Protein AF-A0A9Q1LUH3-F1 (afdb_monomer_lite)

Sequence (303 aa):
MEAEFFLWGSLGFGLDKFAPELADGGPSPIGVRIAKLSPLIRDVIAQFGFQEVGHVRAIKNTIAGFPRPLLNLSRESFAAVMNDAFGHPLEPPFDPYANDINYLLASYVIPYVGLTGYVGANPKLQSPTAKRLIAGLLGVESGQDAVLRTLLYERGRENVEPYGIMVTEFTNRISELRNKLGRHGIKDEGLKVKREVGAEESIRGNILAGRDEYSLAYDRTPEEILRIVYGSRQENKPVSLPEAIEALTKGNPKFAEDGMVGCYGDSQDCEENFKSSISPLTGLNTAVHELSGVGRAIIRNLL

InterPro domains:
  IPR035513 Invertase/pectin methylesterase inhibitor domain superfamily [G3DSA:1.20.140.40] (236-303)
  IPR035513 Invertase/pectin methylesterase inhibitor domain superfamily [SSF101148] (240-302)
  IPR052965 Pigment-associated catalase-like [PTHR31694] (2-238)

Radius of gyration: 19.8 Å; chains: 1; bounding box: 43×45×57 Å

Organism: NCBI:txid402998

Structure (mmCIF, N/CA/C/O backbone):
data_AF-A0A9Q1LUH3-F1
#
_entry.id   AF-A0A9Q1LUH3-F1
#
loop_
_atom_site.group_PDB
_atom_site.id
_atom_site.type_symbol
_atom_site.label_atom_id
_atom_site.label_alt_id
_atom_site.label_comp_id
_atom_site.label_asym_id
_atom_site.label_entity_id
_atom_site.label_seq_id
_atom_site.pdbx_PDB_ins_code
_atom_site.Cartn_x
_atom_site.Cartn_y
_atom_site.Cartn_z
_atom_site.occupancy
_atom_site.B_iso_or_equiv
_atom_site.auth_seq_id
_atom_site.auth_comp_id
_atom_site.auth_asym_id
_atom_site.auth_atom_id
_atom_site.pdbx_PDB_model_num
ATOM 1 N N . MET A 1 1 ? -1.386 3.248 -7.802 1.00 73.00 1 MET A N 1
ATOM 2 C CA . MET A 1 1 ? -2.484 3.599 -6.870 1.00 73.00 1 MET A CA 1
ATOM 3 C C . MET A 1 1 ? -2.060 4.424 -5.649 1.00 73.00 1 MET A C 1
ATOM 5 O O . MET A 1 1 ? -2.764 5.371 -5.303 1.00 73.00 1 MET A O 1
ATOM 9 N N . GLU A 1 2 ? -0.949 4.096 -4.986 1.00 87.50 2 GLU A N 1
ATOM 10 C CA . GLU A 1 2 ? -0.558 4.677 -3.685 1.00 87.50 2 GLU A CA 1
ATOM 11 C C . GLU A 1 2 ? -0.355 6.193 -3.704 1.00 87.50 2 GLU A C 1
ATOM 13 O O . GLU A 1 2 ? -0.872 6.878 -2.823 1.00 87.50 2 GLU A O 1
ATOM 18 N N . ALA A 1 3 ? 0.289 6.731 -4.749 1.00 92.31 3 ALA A N 1
ATOM 19 C CA . ALA A 1 3 ? 0.439 8.178 -4.925 1.00 92.31 3 ALA A CA 1
ATOM 20 C C . ALA A 1 3 ? -0.904 8.912 -4.816 1.00 92.31 3 ALA A C 1
ATOM 22 O O . ALA A 1 3 ? -1.029 9.884 -4.078 1.00 92.31 3 ALA A O 1
ATOM 23 N N . GLU A 1 4 ? -1.931 8.424 -5.515 1.00 92.12 4 GLU A N 1
ATOM 24 C CA . GLU A 1 4 ? -3.266 9.017 -5.459 1.00 92.12 4 GLU A CA 1
ATOM 25 C C . GLU A 1 4 ? -3.877 8.859 -4.072 1.00 92.12 4 GLU A C 1
ATOM 27 O O . GLU A 1 4 ? -4.345 9.839 -3.497 1.00 92.12 4 GLU A O 1
ATOM 32 N N . PHE A 1 5 ? -3.848 7.648 -3.513 1.00 93.38 5 PHE A N 1
ATOM 33 C CA . PHE A 1 5 ? -4.465 7.379 -2.220 1.00 93.38 5 PHE A CA 1
ATOM 34 C C . PHE A 1 5 ? -3.861 8.260 -1.118 1.00 93.38 5 PHE A C 1
ATOM 36 O O . PHE A 1 5 ? -4.596 8.997 -0.463 1.00 93.38 5 PHE A O 1
ATOM 43 N N . PHE A 1 6 ? -2.533 8.273 -0.974 1.00 97.38 6 PHE A N 1
ATOM 44 C CA . PHE A 1 6 ? -1.830 9.023 0.066 1.00 97.38 6 PHE A CA 1
ATOM 45 C C . PHE A 1 6 ? -1.910 10.542 -0.112 1.00 97.38 6 PHE A C 1
ATOM 47 O O . PHE A 1 6 ? -2.167 11.249 0.869 1.00 97.38 6 PHE A O 1
ATOM 54 N N . LEU A 1 7 ? -1.762 11.066 -1.336 1.00 98.25 7 LEU A N 1
ATOM 55 C CA . LEU A 1 7 ? -1.917 12.505 -1.583 1.00 98.25 7 LEU A CA 1
ATOM 56 C C . LEU A 1 7 ? -3.344 12.967 -1.267 1.00 98.25 7 LEU A C 1
ATOM 58 O O . LEU A 1 7 ? -3.532 13.950 -0.548 1.00 98.25 7 LEU A O 1
ATOM 62 N N . TRP A 1 8 ? -4.362 12.236 -1.730 1.00 98.31 8 TRP A N 1
ATOM 63 C CA . TRP A 1 8 ? -5.744 12.595 -1.434 1.00 98.31 8 TRP A CA 1
ATOM 64 C C . TRP A 1 8 ? -6.059 12.480 0.052 1.00 98.31 8 TRP A C 1
ATOM 66 O O . TRP A 1 8 ? -6.620 13.420 0.614 1.00 98.31 8 TRP A O 1
ATOM 76 N N . GLY A 1 9 ? -5.673 11.382 0.704 1.00 98.12 9 GLY A N 1
ATOM 77 C CA . GLY A 1 9 ? -5.952 11.166 2.120 1.00 98.12 9 GLY A CA 1
ATOM 78 C C . GLY A 1 9 ? -5.353 12.247 3.020 1.00 98.12 9 GLY A C 1
ATOM 79 O O . GLY A 1 9 ? -6.013 12.689 3.962 1.00 98.12 9 GLY A O 1
ATOM 80 N N . SER A 1 10 ? -4.150 12.733 2.703 1.00 98.50 10 SER A N 1
ATOM 81 C CA . SER A 1 10 ? -3.453 13.745 3.506 1.00 98.50 10 SER A CA 1
ATOM 82 C C . SER A 1 10 ? -3.777 15.196 3.114 1.00 98.50 10 SER A C 1
ATOM 84 O O . SER A 1 10 ? -3.988 16.035 4.002 1.00 98.50 10 SER A O 1
ATOM 86 N N . LEU A 1 11 ? -3.849 15.496 1.811 1.00 98.31 11 LEU A N 1
ATOM 87 C CA . LEU A 1 11 ? -3.924 16.860 1.261 1.00 98.31 11 LEU A CA 1
ATOM 88 C C . LEU A 1 11 ? -5.267 17.198 0.595 1.00 98.31 11 LEU A C 1
ATOM 90 O O . LEU A 1 11 ? -5.574 18.375 0.400 1.00 98.31 11 LEU A O 1
ATOM 94 N N . GLY A 1 12 ? -6.068 16.194 0.235 1.00 98.00 12 GLY A N 1
ATOM 95 C CA . GLY A 1 12 ? -7.345 16.377 -0.461 1.00 98.00 12 GLY A CA 1
ATOM 96 C C . GLY A 1 12 ? -7.225 16.664 -1.958 1.00 98.00 12 GLY A C 1
ATOM 97 O O . GLY A 1 12 ? -8.145 17.236 -2.537 1.00 98.00 12 GLY A O 1
ATOM 98 N N . PHE A 1 13 ? -6.101 16.310 -2.581 1.00 97.88 13 PHE A N 1
ATOM 99 C CA . PHE A 1 13 ? -5.904 16.333 -4.032 1.00 97.88 13 PHE A CA 1
ATOM 100 C C . PHE A 1 13 ? -4.821 15.327 -4.436 1.00 97.88 13 PHE A C 1
ATOM 102 O O . PHE A 1 13 ? -4.009 14.952 -3.600 1.00 97.88 13 PHE A O 1
ATOM 109 N N . GLY A 1 14 ? -4.790 14.931 -5.710 1.00 96.81 14 GLY A N 1
ATOM 110 C CA . GLY A 1 14 ? -3.866 13.920 -6.238 1.00 96.81 14 GLY A CA 1
ATOM 111 C C . GLY A 1 14 ? -2.905 14.435 -7.310 1.00 96.81 14 GLY A C 1
ATOM 112 O O . GLY A 1 14 ? -2.581 15.630 -7.355 1.00 96.81 14 GLY A O 1
ATOM 113 N N . LEU A 1 15 ? -2.473 13.537 -8.206 1.00 96.00 15 LEU A N 1
ATOM 114 C CA . LEU A 1 15 ? -1.488 13.861 -9.248 1.00 96.00 15 LEU A CA 1
ATOM 115 C C . LEU A 1 15 ? -1.978 14.953 -10.198 1.00 96.00 15 LEU A C 1
ATOM 117 O O . LEU A 1 15 ? -1.180 15.793 -10.589 1.00 96.00 15 LEU A O 1
ATOM 121 N N . ASP A 1 16 ? -3.282 15.020 -10.482 1.00 96.44 16 ASP A N 1
ATOM 122 C CA . ASP A 1 16 ? -3.864 16.024 -11.393 1.00 96.44 16 ASP A CA 1
ATOM 123 C C . ASP A 1 16 ? -3.548 17.467 -10.981 1.00 96.44 16 ASP A C 1
ATOM 125 O O . ASP A 1 16 ? -3.495 18.362 -11.822 1.00 96.44 16 ASP A O 1
ATOM 129 N N . LYS A 1 17 ? -3.335 17.701 -9.682 1.00 97.19 17 LYS A N 1
ATOM 130 C CA . LYS A 1 17 ? -2.950 19.009 -9.151 1.00 97.19 17 LYS A CA 1
ATOM 131 C C . LYS A 1 17 ? -1.453 19.112 -8.867 1.00 97.19 17 LYS A C 1
ATOM 133 O O . LYS A 1 17 ? -0.891 20.188 -9.042 1.00 97.19 17 LYS A O 1
ATOM 138 N N . PHE A 1 18 ? -0.828 18.045 -8.371 1.00 97.00 18 PHE A N 1
ATOM 139 C CA . PHE A 1 18 ? 0.563 18.100 -7.912 1.00 97.00 18 PHE A CA 1
ATOM 140 C C . PHE A 1 18 ? 1.592 17.873 -9.026 1.00 97.00 18 PHE A C 1
ATOM 142 O O . PHE A 1 18 ? 2.595 18.578 -9.080 1.00 97.00 18 PHE A O 1
ATOM 149 N N . ALA A 1 19 ? 1.352 16.880 -9.880 1.00 95.94 19 ALA A N 1
ATOM 150 C CA . ALA A 1 19 ? 2.257 16.430 -10.934 1.00 95.94 19 ALA A CA 1
ATOM 151 C C . ALA A 1 19 ? 1.439 15.863 -12.118 1.00 95.94 19 ALA A C 1
ATOM 153 O O . ALA A 1 19 ? 1.462 14.650 -12.365 1.00 95.94 19 ALA A O 1
ATOM 154 N N . PRO A 1 20 ? 0.647 16.704 -12.817 1.00 95.69 20 PRO A N 1
ATOM 155 C CA . PRO A 1 20 ? -0.279 16.257 -13.861 1.00 95.69 20 PRO A CA 1
ATOM 156 C C . PRO A 1 20 ? 0.426 15.560 -15.031 1.00 95.69 20 PRO A C 1
ATOM 158 O O . PRO A 1 20 ? -0.151 14.683 -15.672 1.00 95.69 20 PRO A O 1
ATOM 161 N N . GLU A 1 21 ? 1.695 15.883 -15.279 1.00 94.50 21 GLU A N 1
ATOM 162 C CA . GLU A 1 21 ? 2.536 15.208 -16.267 1.00 94.50 21 GLU A CA 1
ATOM 163 C C . GLU A 1 21 ? 2.719 13.715 -15.964 1.00 94.50 21 GLU A C 1
ATOM 165 O O . GLU A 1 21 ? 2.874 12.904 -16.874 1.00 94.50 21 GLU A O 1
ATOM 170 N N . LEU A 1 22 ? 2.651 13.321 -14.689 1.00 90.94 22 LEU A N 1
ATOM 171 C CA . LEU A 1 22 ? 2.745 11.921 -14.287 1.00 90.94 22 LEU A CA 1
ATOM 172 C C . LEU A 1 22 ? 1.417 11.180 -14.449 1.00 90.94 22 LEU A C 1
ATOM 174 O O . LEU A 1 22 ? 1.443 9.961 -14.626 1.00 90.94 22 LEU A O 1
ATOM 178 N N . ALA A 1 23 ? 0.281 11.883 -14.464 1.00 89.69 23 ALA A N 1
ATOM 179 C CA . ALA A 1 23 ? -1.004 11.293 -14.833 1.00 89.69 23 ALA A CA 1
ATOM 180 C C . ALA A 1 23 ? -1.087 10.999 -16.341 1.00 89.69 23 ALA A C 1
ATOM 182 O O . ALA A 1 23 ? -1.769 10.053 -16.734 1.00 89.69 23 ALA A O 1
ATOM 183 N N . ASP A 1 24 ? -0.352 11.758 -17.167 1.00 86.12 24 ASP A N 1
ATOM 184 C CA . ASP A 1 24 ? -0.162 11.512 -18.607 1.00 86.12 24 ASP A CA 1
ATOM 185 C C . ASP A 1 24 ? -1.492 11.340 -19.360 1.00 86.12 24 ASP A C 1
ATOM 187 O O . ASP A 1 24 ? -1.720 10.386 -20.096 1.00 86.12 24 ASP A O 1
ATOM 191 N N . GLY A 1 25 ? -2.432 12.249 -19.080 1.00 87.81 25 GLY A N 1
ATOM 192 C CA . GLY A 1 25 ? -3.768 12.266 -19.687 1.00 87.81 25 GLY A CA 1
ATOM 193 C C . GLY A 1 25 ? -4.742 11.198 -19.171 1.00 87.81 25 GLY A C 1
ATOM 194 O O . GLY A 1 25 ? -5.872 11.133 -19.650 1.00 87.81 25 GLY A O 1
ATOM 195 N N . GLY A 1 26 ? -4.337 10.375 -18.200 1.00 84.75 26 GLY A N 1
ATOM 196 C CA . GLY A 1 26 ? -5.184 9.350 -17.593 1.00 84.75 26 GLY A CA 1
ATOM 197 C C . GLY A 1 26 ? -6.358 9.915 -16.772 1.00 84.75 26 GLY A C 1
ATOM 198 O O . GLY A 1 26 ? -6.234 10.995 -16.186 1.00 84.75 26 GLY A O 1
ATOM 199 N N . PRO A 1 27 ? -7.499 9.205 -16.664 1.00 83.88 27 PRO A N 1
ATOM 200 C CA . PRO A 1 27 ? -8.677 9.682 -15.933 1.00 83.88 27 PRO A CA 1
ATOM 201 C C . PRO A 1 27 ? -8.421 9.857 -14.431 1.00 83.88 27 PRO A C 1
ATOM 203 O O . PRO A 1 27 ? -7.654 9.099 -13.835 1.00 83.88 27 PRO A O 1
ATOM 206 N N . SER A 1 28 ? -9.083 10.844 -13.817 1.00 90.88 28 SER A N 1
ATOM 207 C CA . SER A 1 28 ? -9.029 11.095 -12.369 1.00 90.88 28 SER A CA 1
ATOM 208 C C . SER A 1 28 ? -9.567 9.909 -11.555 1.00 90.88 28 SER A C 1
ATOM 210 O O . SER A 1 28 ? -10.514 9.249 -11.996 1.00 90.88 28 SER A O 1
ATOM 212 N N . PRO A 1 29 ? -9.014 9.640 -10.356 1.00 86.31 29 PRO A N 1
ATOM 213 C CA . PRO A 1 29 ? -9.535 8.604 -9.467 1.00 86.31 29 PRO A CA 1
ATOM 214 C C . PRO A 1 29 ? -10.976 8.906 -9.034 1.00 86.31 29 PRO A C 1
ATOM 216 O O . PRO A 1 29 ? -11.354 10.061 -8.829 1.00 86.31 29 PRO A O 1
ATOM 219 N N . ILE A 1 30 ? -11.775 7.856 -8.837 1.00 85.19 30 ILE A N 1
ATOM 220 C CA . ILE A 1 30 ? -13.166 7.971 -8.382 1.00 85.19 30 ILE A CA 1
ATOM 221 C C . ILE A 1 30 ? -13.299 7.616 -6.905 1.00 85.19 30 ILE A C 1
ATOM 223 O O . ILE A 1 30 ? -12.610 6.739 -6.386 1.00 85.19 30 ILE A O 1
ATOM 227 N N . GLY A 1 31 ? -14.213 8.307 -6.222 1.00 84.62 31 GLY A N 1
ATOM 228 C CA . GLY A 1 31 ? -14.587 8.023 -4.835 1.00 84.62 31 GLY A CA 1
ATOM 229 C C . GLY A 1 31 ? -13.538 8.373 -3.777 1.00 84.62 31 GLY A C 1
ATOM 230 O O . GLY A 1 31 ? -13.874 8.345 -2.593 1.00 84.62 31 GLY A O 1
ATOM 231 N N . VAL A 1 32 ? -12.326 8.749 -4.195 1.00 92.94 32 VAL A N 1
ATOM 232 C CA . VAL A 1 32 ? -11.242 9.187 -3.318 1.00 92.94 32 VAL A CA 1
ATOM 233 C C . VAL A 1 32 ? -11.622 10.462 -2.560 1.00 92.94 32 VAL A C 1
ATOM 235 O O . VAL A 1 32 ? -12.309 11.338 -3.093 1.00 92.94 32 VAL A O 1
ATOM 238 N N . ARG A 1 33 ? -11.212 10.567 -1.292 1.00 96.31 33 ARG A N 1
ATOM 239 C CA . ARG A 1 33 ? -11.520 11.707 -0.414 1.00 96.31 33 ARG A CA 1
ATOM 240 C C . ARG A 1 33 ? -10.343 12.036 0.494 1.00 96.31 33 ARG A C 1
ATOM 242 O O . ARG A 1 33 ? -9.468 11.208 0.724 1.00 96.31 33 ARG A O 1
ATOM 249 N N . ILE A 1 34 ? -10.372 13.241 1.056 1.00 98.44 34 ILE A N 1
ATOM 250 C CA . ILE A 1 34 ? -9.515 13.581 2.191 1.00 98.44 34 ILE A CA 1
ATOM 251 C C . ILE A 1 34 ? -9.919 12.768 3.425 1.00 98.44 34 ILE A C 1
ATOM 253 O O . ILE A 1 34 ? -11.108 12.631 3.723 1.00 98.44 34 ILE A O 1
ATOM 257 N N . ALA A 1 35 ? -8.930 12.241 4.143 1.00 98.44 35 ALA A N 1
ATOM 258 C CA . ALA A 1 35 ? -9.138 11.460 5.352 1.00 98.44 35 ALA A CA 1
ATOM 259 C C . ALA A 1 35 ? -9.149 12.349 6.604 1.00 98.44 35 ALA A C 1
ATOM 261 O O . ALA A 1 35 ? -8.490 13.395 6.684 1.00 98.44 35 ALA A O 1
ATOM 262 N N . LYS A 1 36 ? -9.886 11.914 7.627 1.00 98.62 36 LYS A N 1
ATOM 263 C CA . LYS A 1 36 ? -9.888 12.550 8.951 1.00 98.62 36 LYS A CA 1
ATOM 264 C C . LYS A 1 36 ? -8.679 12.085 9.763 1.00 98.62 36 LYS A C 1
ATOM 266 O O . LYS A 1 36 ? -8.816 11.287 10.682 1.00 98.62 36 LYS A O 1
ATOM 271 N N . LEU A 1 37 ? -7.504 12.590 9.396 1.00 98.75 37 LEU A N 1
ATOM 272 C CA . LEU A 1 37 ? -6.241 12.219 10.030 1.00 98.75 37 LEU A CA 1
ATOM 273 C C . LEU A 1 37 ? -5.817 13.214 11.112 1.00 98.75 37 LEU A C 1
ATOM 275 O O . LEU A 1 37 ? -5.926 14.434 10.906 1.00 98.75 37 LEU A O 1
ATOM 279 N N . SER A 1 38 ? -5.282 12.690 12.217 1.00 98.62 38 SER A N 1
ATOM 280 C CA . SER A 1 38 ? -4.554 13.465 13.224 1.00 98.62 38 SER A CA 1
ATOM 281 C C . SER A 1 38 ? -3.294 14.103 12.620 1.00 98.62 38 SER A C 1
ATOM 283 O O . SER A 1 38 ? -2.824 13.658 11.570 1.00 98.62 38 SER A O 1
ATOM 285 N N . PRO A 1 39 ? -2.721 15.153 13.242 1.00 98.62 39 PRO A N 1
ATOM 286 C CA . PRO A 1 39 ? -1.577 15.863 12.669 1.00 98.62 39 PRO A CA 1
ATOM 287 C C . PRO A 1 39 ? -0.387 14.956 12.339 1.00 98.62 39 PRO A C 1
ATOM 289 O O . PRO A 1 39 ? 0.175 15.077 11.256 1.00 98.62 39 PRO A O 1
ATOM 292 N N . LEU A 1 40 ? -0.052 14.018 13.231 1.00 98.44 40 LEU A N 1
ATOM 293 C CA . LEU A 1 40 ? 1.058 13.088 13.020 1.00 98.44 40 LEU A CA 1
ATOM 294 C C . LEU A 1 40 ? 0.780 12.136 11.852 1.00 98.44 40 LEU A C 1
ATOM 296 O O . LEU A 1 40 ? 1.612 12.002 10.962 1.00 98.44 40 LEU A O 1
ATOM 300 N N . ILE A 1 41 ? -0.391 11.492 11.830 1.00 98.75 41 ILE A N 1
ATOM 301 C CA . ILE A 1 41 ? -0.714 10.529 10.770 1.00 98.75 41 ILE A CA 1
ATOM 302 C C . ILE A 1 41 ? -0.855 11.239 9.423 1.00 98.75 41 ILE A C 1
ATOM 304 O O . ILE A 1 41 ? -0.374 10.738 8.413 1.00 98.75 41 ILE A O 1
ATOM 308 N N . ARG A 1 42 ? -1.437 12.442 9.395 1.00 98.81 42 ARG A N 1
ATOM 309 C CA . ARG A 1 42 ? -1.507 13.263 8.181 1.00 98.81 42 ARG A CA 1
ATOM 310 C C . ARG A 1 42 ? -0.124 13.575 7.624 1.00 98.81 42 ARG A C 1
ATOM 312 O O . ARG A 1 42 ? 0.053 13.475 6.414 1.00 98.81 42 ARG A O 1
ATOM 319 N N . ASP A 1 43 ? 0.815 13.963 8.484 1.00 98.81 43 ASP A N 1
ATOM 320 C CA . ASP A 1 43 ? 2.188 14.269 8.085 1.00 98.81 43 ASP A CA 1
ATOM 321 C C . ASP A 1 43 ? 2.890 13.032 7.509 1.00 98.81 43 ASP A C 1
ATOM 323 O O . ASP A 1 43 ? 3.392 13.080 6.389 1.00 98.81 43 ASP A O 1
ATOM 327 N N . VAL A 1 44 ? 2.812 11.889 8.201 1.00 98.69 44 VAL A N 1
ATOM 328 C CA . VAL A 1 44 ? 3.369 10.612 7.720 1.00 98.69 44 VAL A CA 1
ATOM 329 C C . VAL A 1 44 ? 2.788 10.221 6.356 1.00 98.69 44 VAL A C 1
ATOM 331 O O . VAL A 1 44 ? 3.535 9.928 5.425 1.00 98.69 44 VAL A O 1
ATOM 334 N N . ILE A 1 45 ? 1.462 10.268 6.196 1.00 98.50 45 ILE A N 1
ATOM 335 C CA . ILE A 1 45 ? 0.807 9.921 4.926 1.00 98.50 45 ILE A CA 1
ATOM 336 C C . ILE A 1 45 ? 1.149 10.927 3.815 1.00 98.50 45 ILE A C 1
ATOM 338 O O . ILE A 1 45 ? 1.284 10.532 2.658 1.00 98.50 45 ILE A O 1
ATOM 342 N N . ALA A 1 46 ? 1.344 12.211 4.132 1.00 98.69 46 ALA A N 1
ATOM 343 C CA . ALA A 1 46 ? 1.804 13.194 3.149 1.00 98.69 46 ALA A CA 1
ATOM 344 C C . ALA A 1 46 ? 3.226 12.884 2.658 1.00 98.69 46 ALA A C 1
ATOM 346 O O . ALA A 1 46 ? 3.485 12.961 1.455 1.00 98.69 46 ALA A O 1
ATOM 347 N N . GLN A 1 47 ? 4.131 12.489 3.563 1.00 98.56 47 GLN A N 1
ATOM 348 C CA . GLN A 1 47 ? 5.481 12.057 3.191 1.00 98.56 47 GLN A CA 1
ATOM 349 C C . GLN A 1 47 ? 5.430 10.875 2.217 1.00 98.56 47 GLN A C 1
ATOM 351 O O . GLN A 1 47 ? 6.104 10.921 1.186 1.00 98.56 47 GLN A O 1
ATOM 356 N N . PHE A 1 48 ? 4.582 9.874 2.482 1.00 97.44 48 PHE A N 1
ATOM 357 C CA . PHE A 1 48 ? 4.402 8.736 1.573 1.00 97.44 48 PHE A CA 1
ATOM 358 C C . PHE A 1 48 ? 3.874 9.190 0.215 1.00 97.44 48 PHE A C 1
ATOM 360 O O . PHE A 1 48 ? 4.463 8.871 -0.809 1.00 97.44 48 PHE A O 1
ATOM 367 N N . GLY A 1 49 ? 2.837 10.033 0.185 1.00 96.75 49 GLY A N 1
ATOM 368 C CA . GLY A 1 49 ? 2.295 10.561 -1.070 1.00 96.75 49 GLY A CA 1
ATOM 369 C C . GLY A 1 49 ? 3.349 11.249 -1.943 1.00 96.75 49 GLY A C 1
ATOM 370 O O . GLY A 1 49 ? 3.385 11.032 -3.154 1.00 96.75 49 GLY A O 1
ATOM 371 N N . PHE A 1 50 ? 4.253 12.035 -1.352 1.00 98.31 50 PHE A N 1
ATOM 372 C CA . PHE A 1 50 ? 5.341 12.668 -2.105 1.00 98.31 50 PHE A CA 1
ATOM 373 C C . PHE A 1 50 ? 6.438 11.690 -2.543 1.00 98.31 50 PHE A C 1
ATOM 375 O O . PHE A 1 50 ? 7.003 11.864 -3.627 1.00 98.31 50 PHE A O 1
ATOM 382 N N . GLN A 1 51 ? 6.734 10.667 -1.741 1.00 96.88 51 GLN A N 1
ATOM 383 C CA . GLN A 1 51 ? 7.651 9.591 -2.128 1.00 96.88 51 GLN A CA 1
ATOM 384 C C . GLN A 1 51 ? 7.097 8.805 -3.318 1.00 96.88 51 GLN A C 1
ATOM 386 O O . GLN A 1 51 ? 7.819 8.611 -4.296 1.00 96.88 51 GLN A O 1
ATOM 391 N N . GLU A 1 52 ? 5.798 8.507 -3.317 1.00 94.31 52 GLU A N 1
ATOM 392 C CA . GLU A 1 52 ? 5.145 7.804 -4.419 1.00 94.31 52 GLU A CA 1
ATOM 393 C C . GLU A 1 52 ? 5.119 8.607 -5.717 1.00 94.31 52 GLU A C 1
ATOM 395 O O . GLU A 1 52 ? 5.310 8.064 -6.804 1.00 94.31 52 GLU A O 1
ATOM 400 N N . VAL A 1 53 ? 4.990 9.934 -5.640 1.00 95.81 53 VAL A N 1
ATOM 401 C CA . VAL A 1 53 ? 5.214 10.796 -6.813 1.00 95.81 53 VAL A CA 1
ATOM 402 C C . VAL A 1 53 ? 6.637 10.612 -7.361 1.00 95.81 53 VAL A C 1
ATOM 404 O O . VAL A 1 53 ? 6.852 10.577 -8.576 1.00 95.81 53 VAL A O 1
ATOM 407 N N . GLY A 1 54 ? 7.624 10.497 -6.469 1.00 95.31 54 GLY A N 1
ATOM 408 C CA . GLY A 1 54 ? 9.004 10.158 -6.806 1.00 95.31 54 GLY A CA 1
ATOM 409 C C . GLY A 1 54 ? 9.133 8.797 -7.489 1.00 95.31 54 GLY A C 1
ATOM 410 O O . GLY A 1 54 ? 9.788 8.715 -8.531 1.00 95.31 54 GLY A O 1
ATOM 411 N N . HIS A 1 55 ? 8.473 7.764 -6.960 1.00 89.19 55 HIS A N 1
ATOM 412 C CA . HIS A 1 55 ? 8.456 6.415 -7.529 1.00 89.19 55 HIS A CA 1
ATOM 413 C C . HIS A 1 55 ? 7.871 6.404 -8.941 1.00 89.19 55 HIS A C 1
ATOM 415 O O . HIS A 1 55 ? 8.529 5.937 -9.874 1.00 89.19 55 HIS A O 1
ATOM 421 N N . VAL A 1 56 ? 6.697 7.014 -9.140 1.00 87.12 56 VAL A N 1
ATOM 422 C CA . VAL A 1 56 ? 6.054 7.123 -10.461 1.00 87.12 56 VAL A CA 1
ATOM 423 C C . VAL A 1 56 ? 6.977 7.825 -11.461 1.00 87.12 56 VAL A C 1
ATOM 425 O O . VAL A 1 56 ? 7.136 7.362 -12.592 1.00 87.12 56 VAL A O 1
ATOM 428 N N . ARG A 1 57 ? 7.645 8.910 -11.048 1.00 93.44 57 ARG A N 1
ATOM 429 C CA . ARG A 1 57 ? 8.612 9.625 -11.895 1.00 93.44 57 ARG A CA 1
ATOM 430 C C . ARG A 1 57 ? 9.823 8.760 -12.248 1.00 93.44 57 ARG A C 1
ATOM 432 O O . ARG A 1 57 ? 10.230 8.730 -13.407 1.00 93.44 57 ARG A O 1
ATOM 439 N N . ALA A 1 58 ? 10.405 8.062 -11.274 1.00 87.31 58 ALA A N 1
ATOM 440 C CA . ALA A 1 58 ? 11.562 7.195 -11.493 1.00 87.31 58 ALA A CA 1
ATOM 441 C C . ALA A 1 58 ? 11.234 6.054 -12.467 1.00 87.31 58 ALA A C 1
ATOM 443 O O . ALA A 1 58 ? 12.011 5.770 -13.381 1.00 87.31 58 ALA A O 1
ATOM 444 N N . ILE A 1 59 ? 10.051 5.458 -12.309 1.00 80.81 59 ILE A N 1
ATOM 445 C CA . ILE A 1 59 ? 9.508 4.431 -13.194 1.00 80.81 59 ILE A CA 1
ATOM 446 C C . ILE A 1 59 ? 9.362 4.968 -14.622 1.00 80.81 59 ILE A C 1
ATOM 448 O O . ILE A 1 59 ? 9.958 4.407 -15.543 1.00 80.81 59 ILE A O 1
ATOM 452 N N . LYS A 1 60 ? 8.646 6.086 -14.802 1.00 82.44 60 LYS A N 1
ATOM 453 C CA . LYS A 1 60 ? 8.394 6.686 -16.124 1.00 82.44 60 LYS A CA 1
ATOM 454 C C . LYS A 1 60 ? 9.659 7.153 -16.843 1.00 82.44 60 LYS A C 1
ATOM 456 O O . LYS A 1 60 ? 9.698 7.154 -18.067 1.00 82.44 60 LYS A O 1
ATOM 461 N N . ASN A 1 61 ? 10.699 7.522 -16.099 1.00 85.62 61 ASN A N 1
ATOM 462 C CA . ASN A 1 61 ? 11.993 7.897 -16.674 1.00 85.62 61 ASN A CA 1
ATOM 463 C C . ASN A 1 61 ? 12.860 6.691 -17.066 1.00 85.62 61 ASN A C 1
ATOM 465 O O . ASN A 1 61 ? 13.839 6.859 -17.790 1.00 85.62 61 ASN A O 1
ATOM 469 N N . THR A 1 62 ? 12.553 5.497 -16.557 1.00 75.81 62 THR A N 1
ATOM 470 C CA . THR A 1 62 ? 13.372 4.297 -16.775 1.00 75.81 62 THR A CA 1
ATOM 471 C C . THR A 1 62 ? 12.790 3.392 -17.849 1.00 75.81 62 THR A C 1
ATOM 473 O O . THR A 1 62 ? 13.538 2.782 -18.611 1.00 75.81 62 THR A O 1
ATOM 476 N N . ILE A 1 63 ? 11.464 3.293 -17.909 1.00 71.44 63 ILE A N 1
ATOM 477 C CA . ILE A 1 63 ? 10.757 2.479 -18.891 1.00 71.44 63 ILE A CA 1
ATOM 478 C C . ILE A 1 63 ? 9.604 3.260 -19.511 1.00 71.44 63 ILE A C 1
ATOM 480 O O . ILE A 1 63 ? 9.126 4.235 -18.933 1.00 71.44 63 ILE A O 1
ATOM 484 N N . ALA A 1 64 ? 9.137 2.809 -20.676 1.00 69.81 64 ALA A N 1
ATOM 485 C CA . ALA A 1 64 ? 7.949 3.372 -21.301 1.00 69.81 64 ALA A CA 1
ATOM 486 C C . ALA A 1 64 ? 6.754 3.258 -20.340 1.00 69.81 64 ALA A C 1
ATOM 488 O O . ALA A 1 64 ? 6.309 2.160 -20.005 1.00 69.81 64 ALA A O 1
ATOM 489 N N . GLY A 1 65 ? 6.278 4.406 -19.860 1.00 64.88 65 GLY A N 1
ATOM 490 C CA . GLY A 1 65 ? 5.098 4.484 -19.013 1.00 64.88 65 GLY A CA 1
ATOM 491 C C . GLY A 1 65 ? 3.806 4.355 -19.814 1.00 64.88 65 GLY A C 1
ATOM 492 O O . GLY A 1 65 ? 3.803 4.330 -21.043 1.00 64.88 65 GLY A O 1
ATOM 493 N N . PHE A 1 66 ? 2.697 4.325 -19.088 1.00 70.38 66 PHE A N 1
ATOM 494 C CA . PHE A 1 66 ? 1.360 4.452 -19.650 1.00 70.38 66 PHE A CA 1
ATOM 495 C C . PHE A 1 66 ? 0.575 5.530 -18.876 1.00 70.38 66 PHE A C 1
ATOM 497 O O . PHE A 1 66 ? 0.970 5.892 -17.753 1.00 70.38 66 PHE A O 1
ATOM 504 N N . PRO A 1 67 ? -0.511 6.067 -19.463 1.00 78.25 67 PRO A N 1
ATOM 505 C CA . PRO A 1 67 ? -1.421 6.974 -18.773 1.00 78.25 67 PRO A CA 1
ATOM 506 C C . PRO A 1 67 ? -1.938 6.379 -17.465 1.00 78.25 67 PRO A C 1
ATOM 508 O O . PRO A 1 67 ? -2.189 5.176 -17.391 1.00 78.25 67 PRO A O 1
ATOM 511 N N . ARG A 1 68 ? -2.138 7.210 -16.432 1.00 80.94 68 ARG A N 1
ATOM 512 C CA . ARG A 1 68 ? -2.723 6.748 -15.164 1.00 80.94 68 ARG A CA 1
ATOM 513 C C . ARG A 1 68 ? -4.043 6.016 -15.456 1.00 80.94 68 ARG A C 1
ATOM 515 O O . ARG A 1 68 ? -4.906 6.574 -16.129 1.00 80.94 68 ARG A O 1
ATOM 522 N N . PRO A 1 69 ? -4.240 4.798 -14.952 1.00 71.62 69 PRO A N 1
ATOM 523 C CA . PRO A 1 69 ? -5.488 4.077 -15.149 1.00 71.62 69 PRO A CA 1
ATOM 524 C C . PRO A 1 69 ? -6.616 4.625 -14.263 1.00 71.62 69 PRO A C 1
ATOM 526 O O . PRO A 1 69 ? -6.374 5.352 -13.302 1.00 71.62 69 PRO A O 1
ATOM 529 N N . LEU A 1 70 ? -7.866 4.249 -14.553 1.00 77.38 70 LEU A N 1
ATOM 530 C CA . LEU A 1 70 ? -8.989 4.598 -13.682 1.00 77.38 70 LEU A CA 1
ATOM 531 C C . LEU A 1 70 ? -8.887 3.830 -12.360 1.00 77.38 70 LEU A C 1
ATOM 533 O O . LEU A 1 70 ? -9.033 2.609 -12.335 1.00 77.38 70 LEU A O 1
ATOM 537 N N . LEU A 1 71 ? -8.689 4.559 -11.263 1.00 76.00 71 LEU A N 1
ATOM 538 C CA . LEU A 1 71 ? -8.598 3.992 -9.919 1.00 76.00 71 LEU A CA 1
ATOM 539 C C . LEU A 1 71 ?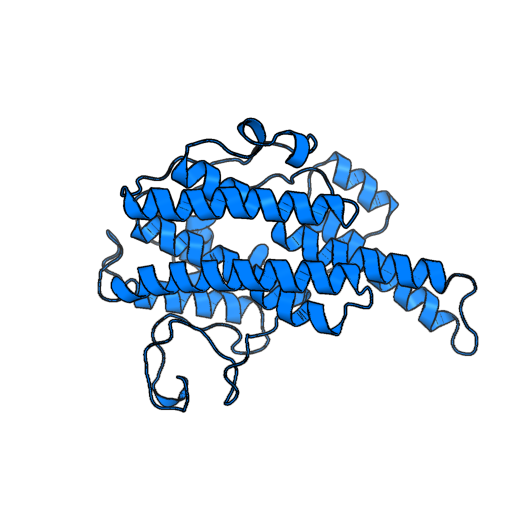 -9.91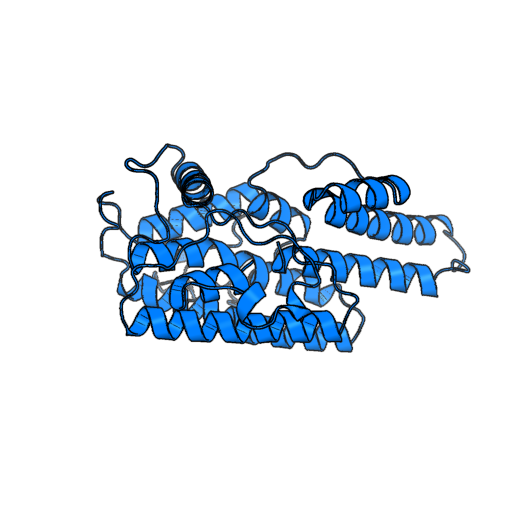4 4.171 -9.164 1.00 76.00 71 LEU A C 1
ATOM 541 O O . LEU A 1 71 ? -10.407 5.294 -9.028 1.00 76.00 71 LEU A O 1
ATOM 545 N N . ASN A 1 72 ? -10.452 3.075 -8.624 1.00 77.50 72 ASN A N 1
ATOM 546 C CA . ASN A 1 72 ? -11.605 3.116 -7.730 1.00 77.50 72 ASN A CA 1
ATOM 547 C C . ASN A 1 72 ? -11.166 3.087 -6.264 1.00 77.50 72 ASN A C 1
ATOM 549 O O . ASN A 1 72 ? -11.038 2.026 -5.655 1.00 77.50 72 ASN A O 1
ATOM 553 N N . LEU A 1 73 ? -10.994 4.280 -5.701 1.00 82.81 73 LEU A N 1
ATOM 554 C CA . LEU A 1 73 ? -10.611 4.505 -4.308 1.00 82.81 73 LEU A CA 1
ATOM 555 C C . LEU A 1 73 ? -11.827 4.868 -3.445 1.00 82.81 73 LEU A C 1
ATOM 557 O O . LEU A 1 73 ? -11.715 5.555 -2.438 1.00 82.81 73 LEU A O 1
ATOM 561 N N . SER A 1 74 ? -13.023 4.454 -3.857 1.00 84.25 74 SER A N 1
ATOM 562 C CA . SER A 1 74 ? -14.237 4.687 -3.081 1.00 84.25 74 SER A CA 1
ATOM 563 C C . SER A 1 74 ? -14.244 3.892 -1.778 1.00 84.25 74 SER A C 1
ATOM 565 O O . SER A 1 74 ? -13.682 2.800 -1.684 1.00 84.25 74 SER A O 1
ATOM 567 N N . ARG A 1 75 ? -14.970 4.404 -0.781 1.00 90.31 75 ARG A N 1
ATOM 568 C CA . ARG A 1 75 ? -15.286 3.659 0.444 1.00 90.31 75 ARG A CA 1
ATOM 569 C C . ARG A 1 75 ? -15.872 2.287 0.130 1.00 90.31 75 ARG A C 1
ATOM 571 O O . ARG A 1 75 ? -15.539 1.317 0.792 1.00 90.31 75 ARG A O 1
ATOM 578 N N . GLU A 1 76 ? -16.740 2.211 -0.870 1.00 85.56 76 GLU A N 1
ATOM 579 C CA . GLU A 1 76 ? -17.442 0.991 -1.246 1.00 85.56 76 GLU A CA 1
ATOM 580 C C . GLU A 1 76 ? -16.462 -0.087 -1.746 1.00 85.56 76 GLU A C 1
ATOM 582 O O . GLU A 1 76 ? -16.638 -1.264 -1.434 1.00 85.56 76 GLU A O 1
ATOM 587 N N . SER A 1 77 ? -15.385 0.320 -2.429 1.00 81.19 77 SER A N 1
ATOM 588 C CA . SER A 1 77 ? -14.281 -0.562 -2.836 1.00 81.19 77 SER A CA 1
ATOM 589 C C . SER A 1 77 ? -13.548 -1.151 -1.622 1.00 81.19 77 SER A C 1
ATOM 591 O O . SER A 1 77 ? -13.438 -2.369 -1.483 1.00 81.19 77 SER A O 1
ATOM 593 N N . PHE A 1 78 ? -13.125 -0.302 -0.678 1.00 83.69 78 PHE A N 1
ATOM 594 C CA . PHE A 1 78 ? -12.450 -0.760 0.543 1.00 83.69 78 PHE A CA 1
ATOM 595 C C . PHE A 1 78 ? -13.370 -1.588 1.451 1.00 83.69 78 PHE A C 1
ATOM 597 O O . PHE A 1 78 ? -12.922 -2.564 2.052 1.00 83.69 78 PHE A O 1
ATOM 604 N N . ALA A 1 79 ? -14.659 -1.250 1.522 1.00 86.69 79 ALA A N 1
ATOM 605 C CA . ALA A 1 79 ? -15.650 -2.032 2.247 1.00 86.69 79 ALA A CA 1
ATOM 606 C C . ALA A 1 79 ? -15.780 -3.448 1.681 1.00 86.69 79 ALA A C 1
ATOM 608 O O . ALA A 1 79 ? -15.815 -4.397 2.458 1.00 86.69 79 ALA A O 1
ATOM 609 N N . ALA A 1 80 ? -15.789 -3.612 0.355 1.00 83.31 80 ALA A N 1
ATOM 610 C CA . ALA A 1 80 ? -15.823 -4.933 -0.268 1.00 83.31 80 ALA A CA 1
ATOM 611 C C . ALA A 1 80 ? -14.603 -5.784 0.127 1.00 83.31 80 ALA A C 1
ATOM 613 O O . ALA A 1 80 ? -14.771 -6.929 0.541 1.00 83.31 80 ALA A O 1
ATOM 614 N N . VAL A 1 81 ? -13.397 -5.204 0.099 1.00 82.56 81 VAL A N 1
ATOM 615 C CA . VAL A 1 81 ? -12.167 -5.901 0.519 1.00 82.56 81 VAL A CA 1
ATOM 616 C C . VAL A 1 81 ? -12.239 -6.335 1.984 1.00 82.56 81 VAL A C 1
ATOM 618 O O . VAL A 1 81 ? -11.911 -7.476 2.309 1.00 82.56 81 VAL A O 1
ATOM 621 N N . MET A 1 82 ? -12.695 -5.453 2.877 1.00 88.44 82 MET A N 1
ATOM 622 C CA . MET A 1 82 ? -12.831 -5.804 4.292 1.00 88.44 82 MET A CA 1
ATOM 623 C C . MET A 1 82 ? -13.908 -6.872 4.501 1.00 88.44 82 MET A C 1
ATOM 625 O O . MET A 1 82 ? -13.682 -7.828 5.235 1.00 88.44 82 MET A O 1
ATOM 629 N N . ASN A 1 83 ? -15.038 -6.789 3.802 1.00 88.75 83 ASN A N 1
ATOM 630 C CA . ASN A 1 83 ? -16.076 -7.816 3.871 1.00 88.75 83 ASN A CA 1
ATOM 631 C C . ASN A 1 83 ? -15.544 -9.192 3.441 1.00 88.75 83 ASN A C 1
ATOM 633 O O . ASN A 1 83 ? -15.833 -10.197 4.088 1.00 88.75 83 ASN A O 1
ATOM 637 N N . ASP A 1 84 ? -14.718 -9.243 2.395 1.00 84.62 84 ASP A N 1
ATOM 638 C CA . ASP A 1 84 ? -14.079 -10.480 1.940 1.00 84.62 84 ASP A CA 1
ATOM 639 C C . ASP A 1 84 ? -13.069 -11.027 2.957 1.00 84.62 84 ASP A C 1
ATOM 641 O O . ASP A 1 84 ? -12.972 -12.247 3.133 1.00 84.62 84 ASP A O 1
ATOM 645 N N . ALA A 1 85 ? -12.344 -10.143 3.649 1.00 88.81 85 ALA A N 1
ATOM 646 C CA . ALA A 1 85 ? -11.406 -10.516 4.705 1.00 88.81 85 ALA A CA 1
ATOM 647 C C . ALA A 1 85 ? -12.122 -11.131 5.918 1.00 88.81 85 ALA A C 1
ATOM 649 O O . ALA A 1 85 ? -11.648 -12.114 6.488 1.00 88.81 85 ALA A O 1
ATOM 650 N N . PHE A 1 86 ? -13.287 -10.594 6.281 1.00 94.50 86 PHE A N 1
ATOM 651 C CA . PHE A 1 86 ? -14.112 -11.110 7.376 1.00 94.50 86 PHE A CA 1
ATOM 652 C C . PHE A 1 86 ? -15.035 -12.264 6.954 1.00 94.50 86 PHE A C 1
ATOM 654 O O . PHE A 1 86 ? -15.514 -13.019 7.799 1.00 94.50 86 PHE A O 1
ATOM 661 N N . GLY A 1 87 ? -15.267 -12.444 5.652 1.00 92.69 87 GLY A N 1
ATOM 662 C CA . GLY A 1 87 ? -16.202 -13.434 5.113 1.00 92.69 87 GLY A CA 1
ATOM 663 C C . GLY A 1 87 ? -17.678 -13.064 5.298 1.00 92.69 87 GLY A C 1
ATOM 664 O O . GLY A 1 87 ? -18.546 -13.901 5.051 1.00 92.69 87 GLY A O 1
ATOM 665 N N . HIS A 1 88 ? -17.968 -11.836 5.728 1.00 93.75 88 HIS A N 1
ATOM 666 C CA . HIS A 1 88 ? -19.310 -11.278 5.862 1.00 93.75 88 HIS A CA 1
ATOM 667 C C . HIS A 1 88 ? -19.264 -9.743 5.776 1.00 93.75 88 HIS A C 1
ATOM 669 O O . HIS A 1 88 ? -18.217 -9.151 6.044 1.00 93.75 88 HIS A O 1
ATOM 675 N N . PRO A 1 89 ? -20.387 -9.077 5.449 1.00 94.81 89 PRO A N 1
ATOM 676 C CA . PRO A 1 89 ? -20.469 -7.624 5.511 1.00 94.81 89 PRO A CA 1
ATOM 677 C C . PRO A 1 89 ? -20.199 -7.080 6.918 1.00 94.81 89 PRO A C 1
ATOM 679 O O . PRO A 1 89 ? -20.750 -7.587 7.898 1.00 94.81 89 PRO A O 1
ATOM 682 N N . LEU A 1 90 ? -19.356 -6.052 7.011 1.00 96.25 90 LEU A N 1
ATOM 683 C CA . LEU A 1 90 ? -19.214 -5.226 8.206 1.00 96.25 90 LEU A CA 1
ATOM 684 C C . LEU A 1 90 ? -20.321 -4.167 8.237 1.00 96.25 90 LEU A C 1
ATOM 686 O O . LEU A 1 90 ? -20.612 -3.541 7.218 1.00 96.25 90 LEU A O 1
ATOM 690 N N . GLU A 1 91 ? -20.901 -3.943 9.415 1.00 96.50 91 GLU A N 1
ATOM 691 C CA . GLU A 1 91 ? -21.971 -2.965 9.624 1.00 96.50 91 GLU A CA 1
ATOM 692 C C . GLU A 1 91 ? -21.537 -1.923 10.664 1.00 96.50 91 GLU A C 1
ATOM 694 O O . GLU A 1 91 ? -21.250 -2.295 11.806 1.00 96.50 91 GLU A O 1
ATOM 699 N N . PRO A 1 92 ? -21.456 -0.626 10.303 1.00 97.69 92 PRO A N 1
ATOM 700 C CA . PRO A 1 92 ? -21.651 -0.053 8.966 1.00 97.69 92 PRO A CA 1
ATOM 701 C C . PRO A 1 92 ? -20.498 -0.413 8.002 1.00 97.69 92 PRO A C 1
ATOM 703 O O . PRO A 1 92 ? -19.427 -0.813 8.462 1.00 97.69 92 PRO A O 1
ATOM 706 N N . PRO A 1 93 ? -20.644 -0.209 6.678 1.00 97.25 93 PRO A N 1
ATOM 707 C CA . PRO A 1 93 ? -19.571 -0.478 5.718 1.00 97.25 93 PRO A CA 1
ATOM 708 C C . PRO A 1 93 ? -18.250 0.209 6.090 1.00 97.25 93 PRO A C 1
ATOM 710 O O . PRO A 1 93 ? -18.249 1.376 6.493 1.00 97.25 93 PRO A O 1
ATOM 713 N N . PHE A 1 94 ? -17.128 -0.501 5.931 1.00 97.00 94 PHE A N 1
ATOM 714 C CA . PHE A 1 94 ? -15.802 0.029 6.261 1.00 97.00 94 PHE A CA 1
ATOM 715 C C . PHE A 1 94 ? -15.474 1.283 5.454 1.00 97.00 94 PHE A C 1
ATOM 717 O O . PHE A 1 94 ? -15.435 1.255 4.227 1.00 97.00 94 PHE A O 1
ATOM 724 N N . ASP A 1 95 ? -15.214 2.384 6.159 1.00 97.62 95 ASP A N 1
ATOM 725 C CA . ASP A 1 95 ? -14.840 3.666 5.570 1.00 97.62 95 ASP A CA 1
ATOM 726 C C . ASP A 1 95 ? -13.351 3.943 5.819 1.00 97.62 95 ASP A C 1
ATOM 728 O O . ASP A 1 95 ? -12.979 4.204 6.968 1.00 97.62 95 ASP A O 1
ATOM 732 N N . PRO A 1 96 ? -12.491 3.913 4.782 1.00 96.06 96 PRO A N 1
ATOM 733 C CA . PRO A 1 96 ? -11.057 4.146 4.940 1.00 96.06 96 PRO A CA 1
ATOM 734 C C . PRO A 1 96 ? -10.744 5.593 5.352 1.00 96.06 96 PRO A C 1
ATOM 736 O O . PRO A 1 96 ? -9.683 5.855 5.902 1.00 96.06 96 PRO A O 1
ATOM 739 N N . TYR A 1 97 ? -11.654 6.547 5.130 1.00 98.38 97 TYR A N 1
ATOM 740 C CA . TYR A 1 97 ? -11.425 7.978 5.358 1.00 98.38 97 TYR A CA 1
ATOM 741 C C . TYR A 1 97 ? -11.896 8.459 6.738 1.00 98.38 97 TYR A C 1
ATOM 743 O O . TYR A 1 97 ? -11.779 9.649 7.057 1.00 98.38 97 TYR A O 1
ATOM 751 N N . ALA A 1 98 ? -12.450 7.558 7.553 1.00 98.19 98 ALA A N 1
ATOM 752 C CA . ALA A 1 98 ? -13.161 7.907 8.777 1.00 98.19 98 ALA A CA 1
ATOM 753 C C . ALA A 1 98 ? -12.267 8.434 9.907 1.00 98.19 98 ALA A C 1
ATOM 755 O O . ALA A 1 98 ? -12.702 9.325 10.638 1.00 98.19 98 ALA A O 1
ATOM 756 N N . ASN A 1 99 ? -11.065 7.876 10.075 1.00 98.31 99 ASN A N 1
ATOM 757 C CA . ASN A 1 99 ? -10.113 8.210 11.140 1.00 98.31 99 ASN A CA 1
ATOM 758 C C . ASN A 1 99 ? -8.725 7.593 10.853 1.00 98.31 99 ASN A C 1
ATOM 760 O O . ASN A 1 99 ? -8.552 6.882 9.860 1.00 98.31 99 ASN A O 1
ATOM 764 N N . ASP A 1 100 ? -7.764 7.828 11.751 1.00 98.50 100 ASP A N 1
ATOM 765 C CA . ASP A 1 100 ? -6.400 7.287 11.686 1.00 98.50 100 ASP A CA 1
ATOM 766 C C . ASP A 1 100 ? -6.346 5.760 11.526 1.00 98.50 100 ASP A C 1
ATOM 768 O O . ASP A 1 100 ? -5.683 5.267 10.619 1.00 98.50 100 ASP A O 1
ATOM 772 N N . ILE A 1 101 ? -7.036 4.998 12.384 1.00 98.56 101 ILE A N 1
ATOM 773 C CA . ILE A 1 101 ? -6.979 3.526 12.386 1.00 98.56 101 ILE A CA 1
ATOM 774 C C . ILE A 1 101 ? -7.534 2.967 11.079 1.00 98.56 101 ILE A C 1
ATOM 776 O O . ILE A 1 101 ? -6.899 2.120 10.453 1.00 98.56 101 ILE A O 1
ATOM 780 N N . ASN A 1 102 ? -8.691 3.461 10.639 1.00 98.25 102 ASN A N 1
ATOM 781 C CA . ASN A 1 102 ? -9.306 3.030 9.390 1.00 98.25 102 ASN A CA 1
ATOM 782 C C . ASN A 1 102 ? -8.394 3.312 8.194 1.00 98.25 102 ASN A C 1
ATOM 784 O O . ASN A 1 102 ? -8.231 2.455 7.327 1.00 98.25 102 ASN A O 1
ATOM 788 N N . TYR A 1 103 ? -7.766 4.487 8.163 1.00 98.12 103 TYR A N 1
ATOM 789 C CA . TYR A 1 103 ? -6.884 4.850 7.065 1.00 98.12 103 TYR A CA 1
ATOM 790 C C . TYR A 1 103 ? -5.594 4.026 7.074 1.00 98.12 103 TYR A C 1
ATOM 792 O O . TYR A 1 103 ? -5.148 3.570 6.023 1.00 98.12 103 TYR A O 1
ATOM 800 N N . LEU A 1 104 ? -5.012 3.773 8.250 1.00 98.19 104 LEU A N 1
ATOM 801 C CA . LEU A 1 104 ? -3.840 2.907 8.398 1.00 98.19 104 LEU A CA 1
ATOM 802 C C . LEU A 1 104 ? -4.153 1.456 8.004 1.00 98.19 104 LEU A C 1
ATOM 804 O O . LEU A 1 104 ? -3.345 0.835 7.325 1.00 98.19 104 LEU A O 1
ATOM 808 N N . LEU A 1 105 ? -5.326 0.924 8.361 1.00 97.31 105 LEU A N 1
ATOM 809 C CA . LEU A 1 105 ? -5.773 -0.411 7.941 1.00 97.31 105 LEU A CA 1
ATOM 810 C C . LEU A 1 105 ? -6.039 -0.488 6.435 1.00 97.31 105 LEU A C 1
ATOM 812 O O . LEU A 1 105 ? -5.674 -1.473 5.803 1.00 97.31 105 LEU A O 1
ATOM 816 N N . ALA A 1 106 ? -6.637 0.550 5.848 1.00 93.12 106 ALA A N 1
ATOM 817 C CA . ALA A 1 106 ? -6.810 0.653 4.401 1.00 93.12 106 ALA A CA 1
ATOM 818 C C . ALA A 1 106 ? -5.460 0.733 3.680 1.00 93.12 106 ALA A C 1
ATOM 820 O O . ALA A 1 106 ? -5.257 0.071 2.668 1.00 93.12 106 ALA A O 1
ATOM 821 N N . SER A 1 107 ? -4.518 1.489 4.249 1.00 91.75 107 SER A N 1
ATOM 822 C CA . SER A 1 107 ? -3.144 1.565 3.760 1.00 91.75 107 SER A CA 1
ATOM 823 C C . SER A 1 107 ? -2.476 0.202 3.887 1.00 91.75 107 SER A C 1
ATOM 825 O O . SER A 1 107 ? -1.892 -0.250 2.930 1.00 91.75 107 SER A O 1
ATOM 827 N N . TYR A 1 108 ? -2.650 -0.535 4.983 1.00 90.19 108 TYR A N 1
ATOM 828 C CA . TYR A 1 108 ? -2.083 -1.876 5.165 1.00 90.19 108 TYR A CA 1
ATOM 829 C C . TYR A 1 108 ? -2.513 -2.901 4.100 1.00 90.19 108 TYR A C 1
ATOM 831 O O . TYR A 1 108 ? -1.779 -3.857 3.844 1.00 90.19 108 TYR A O 1
ATOM 839 N N . VAL A 1 109 ? -3.667 -2.715 3.447 1.00 78.31 109 VAL A N 1
ATOM 840 C CA . VAL A 1 109 ? -4.108 -3.565 2.324 1.00 78.31 109 VAL A CA 1
ATOM 841 C C . VAL A 1 109 ? -3.166 -3.438 1.119 1.00 78.31 109 VAL A C 1
ATOM 843 O O . VAL A 1 109 ? -2.924 -4.442 0.446 1.00 78.31 109 VAL A O 1
ATOM 846 N N . ILE A 1 110 ? -2.622 -2.240 0.875 1.00 65.44 110 ILE A N 1
ATOM 847 C CA . ILE A 1 110 ? -2.055 -1.823 -0.413 1.00 65.44 110 ILE A CA 1
ATOM 848 C C . ILE A 1 110 ? -0.545 -2.176 -0.585 1.00 65.44 110 ILE A C 1
ATOM 850 O O . ILE A 1 110 ? -0.258 -3.023 -1.436 1.00 65.44 110 ILE A O 1
ATOM 854 N N . PRO A 1 111 ? 0.421 -1.660 0.213 1.00 54.59 111 PRO A N 1
ATOM 855 C CA . PRO A 1 111 ? 1.859 -1.727 -0.100 1.00 54.59 111 PRO A CA 1
ATOM 856 C C . PRO A 1 111 ? 2.485 -3.112 -0.035 1.00 54.59 111 PRO A C 1
ATOM 858 O O . PRO A 1 111 ? 3.410 -3.437 -0.780 1.00 54.59 111 PRO A O 1
ATOM 861 N N . TYR A 1 112 ? 1.969 -3.987 0.830 1.00 57.06 112 TYR A N 1
ATOM 862 C CA . TYR A 1 112 ? 2.564 -5.312 1.019 1.00 57.06 112 TYR A CA 1
ATOM 863 C C . TYR A 1 112 ? 2.535 -6.167 -0.267 1.00 57.06 112 TYR A C 1
ATOM 865 O O . TYR A 1 112 ? 3.341 -7.080 -0.472 1.00 57.06 112 TYR A O 1
ATOM 873 N N . VAL A 1 113 ? 1.607 -5.865 -1.176 1.00 59.16 113 VAL A N 1
ATOM 874 C CA . VAL A 1 113 ? 1.514 -6.519 -2.484 1.00 59.16 113 VAL A CA 1
ATOM 875 C C . VAL A 1 113 ? 2.646 -6.037 -3.406 1.00 59.16 113 VAL A C 1
ATOM 877 O O . VAL A 1 113 ? 3.295 -6.866 -4.045 1.00 59.16 113 VAL A O 1
ATOM 880 N N . GLY A 1 114 ? 2.956 -4.737 -3.411 1.00 64.00 114 GLY A N 1
ATOM 881 C CA . GLY A 1 114 ? 4.041 -4.151 -4.206 1.00 64.00 114 GLY A CA 1
ATOM 882 C C . GLY A 1 114 ? 5.414 -4.713 -3.830 1.00 64.00 114 GLY A C 1
ATOM 883 O O . GLY A 1 114 ? 6.120 -5.258 -4.685 1.00 64.00 114 GLY A O 1
ATOM 884 N N . LEU A 1 115 ? 5.758 -4.698 -2.534 1.00 75.25 115 LEU A N 1
ATOM 885 C CA . LEU A 1 115 ? 7.073 -5.160 -2.065 1.00 75.25 115 LEU A CA 1
ATOM 886 C C . LEU A 1 115 ? 7.310 -6.651 -2.340 1.00 75.25 115 LEU A C 1
ATOM 888 O O . LEU A 1 115 ? 8.372 -7.027 -2.840 1.00 75.25 115 LEU A O 1
ATOM 892 N N . THR A 1 116 ? 6.310 -7.508 -2.100 1.00 76.81 116 THR A N 1
ATOM 893 C CA . THR A 1 116 ? 6.455 -8.952 -2.362 1.00 76.81 116 THR A CA 1
ATOM 894 C C . THR A 1 116 ? 6.524 -9.250 -3.864 1.00 76.81 116 THR A C 1
ATOM 896 O O . THR A 1 116 ? 7.200 -10.195 -4.284 1.00 76.81 116 THR A O 1
ATOM 899 N N . GLY A 1 117 ? 5.913 -8.396 -4.693 1.00 73.69 117 GLY A N 1
ATOM 900 C CA . GLY A 1 117 ? 6.085 -8.395 -6.144 1.00 73.69 117 GLY A CA 1
ATOM 901 C C . GLY A 1 117 ? 7.505 -8.019 -6.583 1.00 73.69 117 GLY A C 1
ATOM 902 O O . GLY A 1 117 ? 8.064 -8.690 -7.452 1.00 73.69 117 GLY A O 1
ATOM 903 N N . TYR A 1 118 ? 8.126 -7.006 -5.969 1.00 76.62 118 TYR A N 1
ATOM 904 C CA . TYR A 1 118 ? 9.513 -6.620 -6.261 1.00 76.62 118 TYR A CA 1
ATOM 905 C C . TYR A 1 118 ? 10.508 -7.732 -5.922 1.00 76.62 118 TYR A C 1
ATOM 907 O O . TYR A 1 118 ? 11.368 -8.049 -6.748 1.00 76.62 118 TYR A O 1
ATOM 915 N N . VAL A 1 119 ? 10.360 -8.373 -4.758 1.00 83.38 119 VAL A N 1
ATOM 916 C CA . VAL A 1 119 ? 11.204 -9.513 -4.357 1.00 83.38 119 VAL A CA 1
ATOM 917 C C . VAL A 1 119 ? 11.069 -10.663 -5.360 1.00 83.38 119 VAL A C 1
ATOM 919 O O . VAL A 1 119 ? 12.081 -11.193 -5.816 1.00 83.38 119 VAL A O 1
ATOM 922 N N . GLY A 1 120 ? 9.843 -11.004 -5.777 1.00 78.69 120 GLY A N 1
ATOM 923 C CA . GLY A 1 120 ? 9.595 -12.069 -6.758 1.00 78.69 120 GLY A CA 1
ATOM 924 C C . GLY A 1 120 ? 10.034 -11.737 -8.191 1.00 78.69 120 GLY A C 1
ATOM 925 O O . GLY A 1 120 ? 10.363 -12.639 -8.969 1.00 78.69 120 GLY A O 1
ATOM 926 N N . ALA A 1 121 ? 10.063 -10.455 -8.561 1.00 71.81 121 ALA A N 1
ATOM 927 C CA . ALA A 1 121 ? 10.521 -9.998 -9.871 1.00 71.81 121 ALA A CA 1
ATOM 928 C C . ALA A 1 121 ? 12.052 -9.919 -9.969 1.00 71.81 121 ALA A C 1
ATOM 930 O O . ALA A 1 121 ? 12.606 -10.181 -11.036 1.00 71.81 121 ALA A O 1
ATOM 931 N N . ASN A 1 122 ? 12.744 -9.586 -8.875 1.00 73.75 122 ASN A N 1
ATOM 932 C CA . ASN A 1 122 ? 14.174 -9.274 -8.888 1.00 73.75 122 ASN A CA 1
ATOM 933 C C . ASN A 1 122 ? 15.068 -10.376 -9.510 1.00 73.75 122 ASN A C 1
ATOM 935 O O . ASN A 1 122 ? 15.909 -10.036 -10.347 1.00 73.75 122 ASN A O 1
ATOM 939 N N . PRO A 1 123 ? 14.877 -11.684 -9.221 1.00 76.50 123 PRO A N 1
ATOM 940 C CA . PRO A 1 123 ? 15.661 -12.750 -9.854 1.00 76.50 123 PRO A CA 1
ATOM 941 C C . PRO A 1 123 ? 15.422 -12.888 -11.364 1.00 76.50 123 PRO A C 1
ATOM 943 O O . PRO A 1 123 ? 16.266 -13.434 -12.070 1.00 76.50 123 PRO A O 1
ATOM 946 N N . LYS A 1 124 ? 14.271 -12.416 -11.861 1.00 74.38 124 LYS A N 1
ATOM 947 C CA . LYS A 1 124 ? 13.858 -12.537 -13.269 1.00 74.38 124 LYS A CA 1
ATOM 948 C C . LYS A 1 124 ? 14.360 -11.381 -14.128 1.00 74.38 124 LYS A C 1
ATOM 950 O O . LYS A 1 124 ? 14.433 -11.510 -15.347 1.00 74.38 124 LYS A O 1
ATOM 955 N N . LEU A 1 125 ? 14.712 -10.256 -13.507 1.00 68.75 125 LEU A N 1
ATOM 956 C CA . LEU A 1 125 ? 15.279 -9.120 -14.216 1.00 68.75 125 LEU A CA 1
ATOM 957 C C . LEU A 1 125 ? 16.672 -9.459 -14.751 1.00 68.75 125 LEU A C 1
ATOM 959 O O . LEU A 1 125 ? 17.494 -10.045 -14.049 1.00 68.75 125 LEU A O 1
ATOM 963 N N . GLN A 1 126 ? 16.974 -9.006 -15.965 1.00 74.00 126 GLN A N 1
ATOM 964 C CA . GLN A 1 126 ? 18.322 -9.095 -16.540 1.00 74.00 126 GLN A CA 1
ATOM 965 C C . GLN A 1 126 ? 18.999 -7.724 -16.587 1.00 74.00 126 GLN A C 1
ATOM 967 O O . GLN A 1 126 ? 20.156 -7.597 -16.186 1.00 74.00 126 GLN A O 1
ATOM 972 N N . SER A 1 127 ? 18.251 -6.678 -16.956 1.00 78.25 127 SER A N 1
ATOM 973 C CA . SER A 1 127 ? 18.740 -5.299 -17.029 1.00 78.25 127 SER A CA 1
ATOM 974 C C . SER A 1 127 ? 19.275 -4.783 -15.680 1.00 78.25 127 SER A C 1
ATOM 976 O O . SER A 1 127 ? 18.508 -4.669 -14.715 1.00 78.25 127 SER A O 1
ATOM 978 N N . PRO A 1 128 ? 20.562 -4.383 -15.597 1.00 81.50 128 PRO A N 1
ATOM 979 C CA . PRO A 1 128 ? 21.119 -3.742 -14.404 1.00 81.50 128 PRO A CA 1
ATOM 980 C C . PRO A 1 128 ? 20.382 -2.453 -14.026 1.00 81.50 128 PRO A C 1
ATOM 982 O O . PRO A 1 128 ? 20.227 -2.146 -12.846 1.00 81.50 128 PRO A O 1
ATOM 985 N N . THR A 1 129 ? 19.881 -1.717 -15.022 1.00 80.62 129 THR A N 1
ATOM 986 C CA . THR A 1 129 ? 19.081 -0.506 -14.814 1.00 80.62 129 THR A CA 1
ATOM 987 C C . THR A 1 129 ? 17.754 -0.836 -14.135 1.00 80.62 129 THR A C 1
ATOM 989 O O . THR A 1 129 ? 17.410 -0.196 -13.142 1.00 80.62 129 THR A O 1
ATOM 992 N N . ALA A 1 130 ? 17.043 -1.862 -14.614 1.00 75.62 130 ALA A N 1
ATOM 993 C CA . ALA A 1 130 ? 15.791 -2.306 -14.002 1.00 75.62 130 ALA A CA 1
ATOM 994 C C . ALA A 1 130 ? 16.018 -2.860 -12.587 1.00 75.62 130 ALA A C 1
ATOM 996 O O . ALA A 1 130 ? 15.264 -2.527 -11.676 1.00 75.62 130 ALA A O 1
ATOM 997 N N . LYS A 1 131 ? 17.096 -3.632 -12.371 1.00 79.69 131 LYS A N 1
ATOM 998 C CA . LYS A 1 131 ? 17.478 -4.130 -11.036 1.00 79.69 131 LYS A CA 1
ATOM 999 C C . LYS A 1 131 ? 17.739 -2.992 -10.062 1.00 79.69 131 LYS A C 1
ATOM 1001 O O . LYS A 1 131 ? 17.241 -3.022 -8.944 1.00 79.69 131 LYS A O 1
ATOM 1006 N N . ARG A 1 132 ? 18.484 -1.969 -10.492 1.00 85.31 132 ARG A N 1
ATOM 1007 C CA . ARG A 1 132 ? 18.754 -0.784 -9.669 1.00 85.31 132 ARG A CA 1
ATOM 1008 C C . ARG A 1 132 ? 17.469 -0.030 -9.327 1.00 85.31 132 ARG A C 1
ATOM 1010 O O . ARG A 1 132 ? 17.326 0.396 -8.187 1.00 85.31 132 ARG A O 1
ATOM 1017 N N . LEU A 1 133 ? 16.555 0.124 -10.288 1.00 82.06 133 LEU A N 1
ATOM 1018 C CA . LEU A 1 133 ? 15.256 0.755 -10.049 1.00 82.06 133 LEU A CA 1
ATOM 1019 C C . LEU A 1 133 ? 14.443 -0.036 -9.018 1.00 82.06 133 LEU A C 1
ATOM 1021 O O . LEU A 1 133 ? 14.077 0.529 -7.994 1.00 82.06 133 LEU A O 1
ATOM 1025 N N . ILE A 1 134 ? 14.208 -1.332 -9.254 1.00 81.81 134 ILE A N 1
ATOM 1026 C CA . ILE A 1 134 ? 13.410 -2.171 -8.347 1.00 81.81 134 ILE A CA 1
ATOM 1027 C C . ILE A 1 134 ? 14.041 -2.241 -6.954 1.00 81.81 134 ILE A C 1
ATOM 1029 O O . ILE A 1 134 ? 13.323 -2.124 -5.969 1.00 81.81 134 ILE A O 1
ATOM 1033 N N . ALA A 1 135 ? 15.365 -2.376 -6.847 1.00 85.62 135 ALA A N 1
ATOM 1034 C CA . ALA A 1 135 ? 16.042 -2.381 -5.551 1.00 85.62 135 ALA A CA 1
ATOM 1035 C C . ALA A 1 135 ? 15.867 -1.052 -4.792 1.00 85.62 135 ALA A C 1
ATOM 1037 O O . ALA A 1 135 ? 15.689 -1.060 -3.576 1.00 85.62 135 ALA A O 1
ATOM 1038 N N . GLY A 1 136 ? 15.892 0.082 -5.504 1.00 88.38 136 GLY A N 1
ATOM 1039 C CA . GLY A 1 136 ? 15.644 1.401 -4.921 1.00 88.38 136 GLY A CA 1
ATOM 1040 C C . GLY A 1 136 ? 14.207 1.570 -4.425 1.00 88.38 136 GLY A C 1
ATOM 1041 O O . GLY A 1 136 ? 14.013 2.023 -3.299 1.00 88.38 136 GLY A O 1
ATOM 1042 N N . LEU A 1 137 ? 13.222 1.156 -5.232 1.00 85.75 137 LEU A N 1
ATOM 1043 C CA . LEU A 1 137 ? 11.802 1.165 -4.855 1.00 85.75 137 LEU A CA 1
ATOM 1044 C C . LEU A 1 137 ? 11.561 0.263 -3.640 1.00 85.75 137 LEU A C 1
ATOM 1046 O O . LEU A 1 137 ? 11.062 0.727 -2.621 1.00 85.75 137 LEU A O 1
ATOM 1050 N N . LEU A 1 138 ? 12.027 -0.991 -3.699 1.00 85.06 138 LEU A N 1
ATOM 1051 C CA . LEU A 1 138 ? 11.887 -1.973 -2.621 1.00 85.06 138 LEU A CA 1
ATOM 1052 C C . LEU A 1 138 ? 12.366 -1.432 -1.266 1.00 85.06 138 LEU A C 1
ATOM 1054 O O . LEU A 1 138 ? 11.725 -1.697 -0.251 1.00 85.06 138 LEU A O 1
ATOM 1058 N N . GLY A 1 139 ? 13.467 -0.676 -1.233 1.00 90.19 139 GLY A N 1
ATOM 1059 C CA . GLY A 1 139 ? 13.990 -0.092 0.003 1.00 90.19 139 GLY A CA 1
ATOM 1060 C C . GLY A 1 139 ? 13.040 0.918 0.655 1.00 90.19 139 GLY A C 1
ATOM 1061 O O . GLY A 1 139 ? 12.827 0.857 1.866 1.00 90.19 139 GLY A O 1
ATOM 1062 N N . VAL A 1 140 ? 12.456 1.825 -0.133 1.00 91.56 140 VAL A N 1
ATOM 1063 C CA . VAL A 1 140 ? 11.526 2.849 0.378 1.00 91.56 140 VAL A CA 1
ATOM 1064 C C . VAL A 1 140 ? 10.193 2.216 0.770 1.00 91.56 140 VAL A C 1
ATOM 1066 O O . VAL A 1 140 ? 9.707 2.449 1.874 1.00 91.56 140 VAL A O 1
ATOM 1069 N N . GLU A 1 141 ? 9.664 1.350 -0.086 1.00 87.50 141 GLU A N 1
ATOM 1070 C CA . GLU A 1 141 ? 8.394 0.631 0.089 1.00 87.50 141 GLU A CA 1
ATOM 1071 C C . GLU A 1 141 ? 8.409 -0.250 1.346 1.00 87.50 141 GLU A C 1
ATOM 1073 O O . GLU A 1 141 ? 7.484 -0.227 2.157 1.00 87.50 141 GLU A O 1
ATOM 1078 N N . SER A 1 142 ? 9.521 -0.956 1.589 1.00 90.75 142 SER A N 1
ATOM 1079 C CA . SER A 1 142 ? 9.706 -1.730 2.827 1.00 90.75 142 SER A CA 1
ATOM 1080 C C . SER A 1 142 ? 9.724 -0.833 4.070 1.00 90.75 142 SER A C 1
ATOM 1082 O O . SER A 1 142 ? 9.231 -1.222 5.127 1.00 90.75 142 SER A O 1
ATOM 1084 N N . GLY A 1 143 ? 10.286 0.376 3.960 1.00 94.12 143 GLY A N 1
ATOM 1085 C CA . GLY A 1 143 ? 10.286 1.363 5.039 1.00 94.12 143 GLY A CA 1
ATOM 1086 C C . GLY A 1 143 ? 8.886 1.903 5.340 1.00 94.12 143 GLY A C 1
ATOM 1087 O O . GLY A 1 143 ? 8.511 2.013 6.508 1.00 94.12 143 GLY A O 1
ATOM 1088 N N . GLN A 1 144 ? 8.095 2.193 4.306 1.00 94.00 144 GLN A N 1
ATOM 1089 C CA . GLN A 1 144 ? 6.704 2.622 4.462 1.00 94.00 144 GLN A CA 1
ATOM 1090 C C . GLN A 1 144 ? 5.839 1.521 5.094 1.00 94.00 144 GLN A C 1
ATOM 1092 O O . GLN A 1 144 ? 5.115 1.799 6.053 1.00 94.00 144 GLN A O 1
ATOM 1097 N N . ASP A 1 145 ? 5.965 0.268 4.635 1.00 92.50 145 ASP A N 1
ATOM 1098 C CA . ASP A 1 145 ? 5.278 -0.884 5.238 1.00 92.50 145 ASP A CA 1
ATOM 1099 C C . ASP A 1 145 ? 5.643 -1.030 6.723 1.00 92.50 145 ASP A C 1
ATOM 1101 O O . ASP A 1 145 ? 4.756 -1.099 7.577 1.00 92.50 145 ASP A O 1
ATOM 1105 N N . ALA A 1 146 ? 6.933 -0.958 7.068 1.00 94.94 146 ALA A N 1
ATOM 1106 C CA . ALA A 1 146 ? 7.389 -1.021 8.456 1.00 94.94 146 ALA A CA 1
ATOM 1107 C C . ALA A 1 146 ? 6.786 0.092 9.332 1.00 94.94 146 ALA A C 1
ATOM 1109 O O . ALA A 1 146 ? 6.397 -0.164 10.477 1.00 94.94 146 ALA A O 1
ATOM 1110 N N . VAL A 1 147 ? 6.669 1.318 8.812 1.00 97.44 147 VAL A N 1
ATOM 1111 C CA . VAL A 1 147 ? 6.041 2.443 9.522 1.00 97.44 147 VAL A CA 1
ATOM 1112 C C . VAL A 1 147 ? 4.545 2.195 9.731 1.00 97.44 147 VAL A C 1
ATOM 1114 O O . VAL A 1 147 ? 4.074 2.316 10.864 1.00 97.44 147 VAL A O 1
ATOM 1117 N N . LEU A 1 148 ? 3.799 1.787 8.696 1.00 96.50 148 LEU A N 1
ATOM 1118 C CA . LEU A 1 148 ? 2.372 1.451 8.822 1.00 96.50 148 LEU A CA 1
ATOM 1119 C C . LEU A 1 148 ? 2.154 0.342 9.851 1.00 96.50 148 LEU A C 1
ATOM 1121 O O . LEU A 1 148 ? 1.318 0.469 10.750 1.00 96.50 148 LEU A O 1
ATOM 1125 N N . ARG A 1 149 ? 2.943 -0.731 9.751 1.00 96.81 149 ARG A N 1
ATOM 1126 C CA . ARG A 1 149 ? 2.879 -1.879 10.658 1.00 96.81 149 ARG A CA 1
ATOM 1127 C C . ARG A 1 149 ? 3.216 -1.484 12.086 1.00 96.81 149 ARG A C 1
ATOM 1129 O O . ARG A 1 149 ? 2.535 -1.934 13.000 1.00 96.81 149 ARG A O 1
ATOM 1136 N N . THR A 1 150 ? 4.190 -0.601 12.295 1.00 98.12 150 THR A N 1
ATOM 1137 C CA . THR A 1 150 ? 4.541 -0.091 13.630 1.00 98.12 150 THR A CA 1
ATOM 1138 C C . THR A 1 150 ? 3.409 0.742 14.233 1.00 98.12 150 THR A C 1
ATOM 1140 O O . THR A 1 150 ? 3.026 0.507 15.379 1.00 98.12 150 THR A O 1
ATOM 1143 N N . LEU A 1 151 ? 2.824 1.666 13.462 1.00 98.31 151 LEU A N 1
ATOM 1144 C CA . LEU A 1 151 ? 1.711 2.507 13.920 1.00 98.31 151 LEU A CA 1
ATOM 1145 C C . LEU A 1 151 ? 0.469 1.674 14.265 1.00 98.31 151 LEU A C 1
ATOM 1147 O O . LEU A 1 151 ? -0.204 1.933 15.266 1.00 98.31 151 LEU A O 1
ATOM 1151 N N . LEU A 1 152 ? 0.176 0.643 13.473 1.00 98.31 152 LEU A N 1
ATOM 1152 C CA . LEU A 1 152 ? -0.898 -0.305 13.768 1.00 98.31 152 LEU A CA 1
ATOM 1153 C C . LEU A 1 152 ? -0.555 -1.229 14.946 1.00 98.31 152 LEU A C 1
ATOM 1155 O O . LEU A 1 152 ? -1.443 -1.575 15.720 1.00 98.31 152 LEU A O 1
ATOM 1159 N N . TYR A 1 153 ? 0.712 -1.614 15.115 1.00 98.19 153 TYR A N 1
ATOM 1160 C CA . TYR A 1 153 ? 1.157 -2.471 16.217 1.00 98.19 153 TYR A CA 1
ATOM 1161 C C . TYR A 1 153 ? 1.010 -1.768 17.567 1.00 98.19 153 TYR A C 1
ATOM 1163 O O . TYR A 1 153 ? 0.500 -2.366 18.516 1.00 98.19 153 TYR A O 1
ATOM 1171 N N . GLU A 1 154 ? 1.379 -0.486 17.632 1.00 97.81 154 GLU A N 1
ATOM 1172 C CA . GLU A 1 154 ? 1.148 0.379 18.795 1.00 97.81 154 GLU A CA 1
ATOM 1173 C C . GLU A 1 154 ? -0.339 0.397 19.194 1.00 97.81 154 GLU A C 1
ATOM 1175 O O . GLU A 1 154 ? -0.671 0.265 20.371 1.00 97.81 154 GLU A O 1
ATOM 1180 N N . ARG A 1 155 ? -1.232 0.443 18.196 1.00 97.94 155 ARG A N 1
ATOM 1181 C CA . ARG A 1 155 ? -2.699 0.453 18.344 1.00 97.94 155 ARG A CA 1
ATOM 1182 C C . ARG A 1 155 ? -3.312 -0.947 18.382 1.00 97.94 155 ARG A C 1
ATOM 1184 O O . ARG A 1 155 ? -4.528 -1.101 18.371 1.00 97.94 155 ARG A O 1
ATOM 1191 N N . GLY A 1 156 ? -2.504 -2.005 18.437 1.00 97.12 156 GLY A N 1
ATOM 1192 C CA . GLY A 1 156 ? -2.949 -3.374 18.161 1.00 97.12 156 GLY A CA 1
ATOM 1193 C C . GLY A 1 156 ? -4.043 -3.916 19.097 1.00 97.12 156 GLY A C 1
ATOM 1194 O O . GLY A 1 156 ? -4.756 -4.857 18.730 1.00 97.12 156 GLY A O 1
ATOM 1195 N N . ARG A 1 157 ? -4.153 -3.345 20.306 1.00 97.00 157 ARG A N 1
ATOM 1196 C CA . ARG A 1 157 ? -5.161 -3.681 21.331 1.00 97.00 157 ARG A CA 1
ATOM 1197 C C . ARG A 1 157 ? -6.392 -2.773 21.300 1.00 97.00 157 ARG A C 1
ATOM 1199 O O . ARG A 1 157 ? -7.335 -3.038 22.037 1.00 97.00 157 ARG A O 1
ATOM 1206 N N . GLU A 1 158 ? -6.364 -1.709 20.509 1.00 98.25 158 GLU A N 1
ATOM 1207 C CA . GLU A 1 158 ? -7.510 -0.827 20.328 1.00 98.25 158 GLU A CA 1
ATOM 1208 C C . GLU A 1 158 ? -8.545 -1.504 19.431 1.00 98.25 158 GLU A C 1
ATOM 1210 O O . GLU A 1 158 ? -8.202 -2.294 18.545 1.00 98.25 158 GLU A O 1
ATOM 1215 N N . ASN A 1 159 ? -9.816 -1.189 19.670 1.00 98.19 159 ASN A N 1
ATOM 1216 C CA . ASN A 1 159 ? -10.901 -1.614 18.802 1.00 98.19 159 ASN A CA 1
ATOM 1217 C C . ASN A 1 159 ? -11.034 -0.648 17.627 1.00 98.19 159 ASN A C 1
ATOM 1219 O O . ASN A 1 159 ? -10.971 0.570 17.787 1.00 98.19 159 ASN A O 1
ATOM 1223 N N . VAL A 1 160 ? -11.272 -1.203 16.445 1.00 98.06 160 VAL A N 1
ATOM 1224 C CA . VAL A 1 160 ? -11.708 -0.440 15.282 1.00 98.06 160 VAL A CA 1
ATOM 1225 C C . VAL A 1 160 ? -13.189 -0.136 15.472 1.00 98.06 160 VAL A C 1
ATOM 1227 O O . VAL A 1 160 ? -14.045 -1.005 15.296 1.00 98.06 160 VAL A O 1
ATOM 1230 N N . GLU A 1 161 ? -13.499 1.088 15.881 1.00 94.56 161 GLU A N 1
ATOM 1231 C CA . GLU A 1 161 ? -14.880 1.529 16.059 1.00 94.56 161 GLU A CA 1
ATOM 1232 C C . GLU A 1 161 ? -15.586 1.711 14.701 1.00 94.56 161 GLU A C 1
ATOM 1234 O O . GLU A 1 161 ? -14.977 2.220 13.754 1.00 94.56 161 GLU A O 1
ATOM 1239 N N . PRO A 1 162 ? -16.873 1.333 14.581 1.00 95.69 162 PRO A N 1
ATOM 1240 C CA . PRO A 1 162 ? -17.776 0.849 15.637 1.00 95.69 162 PRO A CA 1
ATOM 1241 C C . PRO A 1 162 ? -17.854 -0.690 15.743 1.00 95.69 162 PRO A C 1
ATOM 1243 O O . PRO A 1 162 ? -18.792 -1.227 16.326 1.00 95.69 162 PRO A O 1
ATOM 1246 N N . TYR A 1 163 ? -16.916 -1.424 15.139 1.00 97.25 163 TYR A N 1
ATOM 1247 C CA . TYR A 1 163 ? -17.010 -2.882 15.000 1.00 97.25 163 TYR A CA 1
ATOM 1248 C C . TYR A 1 163 ? -16.747 -3.642 16.301 1.00 97.25 163 TYR A C 1
ATOM 1250 O O . TYR A 1 163 ? -17.131 -4.804 16.414 1.00 97.25 163 TYR A O 1
ATOM 1258 N N . GLY A 1 164 ? -16.055 -3.026 17.265 1.00 96.81 164 GLY A N 1
ATOM 1259 C CA . GLY A 1 164 ? -15.632 -3.700 18.497 1.00 96.81 164 GLY A CA 1
ATOM 1260 C C . GLY A 1 164 ? -14.597 -4.811 18.264 1.00 96.81 164 GLY A C 1
ATOM 1261 O O . GLY A 1 164 ? -14.449 -5.702 19.097 1.00 96.81 164 GLY A O 1
ATOM 1262 N N . ILE A 1 165 ? -13.898 -4.778 17.124 1.00 98.06 165 ILE A N 1
ATOM 1263 C CA . ILE A 1 165 ? -12.891 -5.765 16.715 1.00 98.06 165 ILE A CA 1
ATOM 1264 C C . ILE A 1 165 ? -11.509 -5.124 16.831 1.00 98.06 165 ILE A C 1
ATOM 1266 O O . ILE A 1 165 ? -11.306 -4.004 16.366 1.00 98.06 165 ILE A O 1
ATOM 1270 N N . MET A 1 166 ? -10.545 -5.832 17.419 1.00 98.19 166 MET A N 1
ATOM 1271 C CA . MET A 1 166 ? -9.194 -5.300 17.609 1.00 98.19 166 MET A CA 1
ATOM 1272 C C . MET A 1 166 ? -8.468 -5.040 16.284 1.00 98.19 166 MET A C 1
ATOM 1274 O O . MET A 1 166 ? -8.587 -5.817 15.335 1.00 98.19 166 MET A O 1
ATOM 1278 N N . VAL A 1 167 ? -7.594 -4.032 16.268 1.00 98.44 167 VAL A N 1
ATOM 1279 C CA . VAL A 1 167 ? -6.688 -3.750 15.138 1.00 98.44 167 VAL A CA 1
ATOM 1280 C C . VAL A 1 167 ? -5.872 -4.983 14.735 1.00 98.44 167 VAL A C 1
ATOM 1282 O O . VAL A 1 167 ? -5.748 -5.283 13.548 1.00 98.44 167 VAL A O 1
ATOM 1285 N N . THR A 1 168 ? -5.355 -5.748 15.704 1.00 97.69 168 THR A N 1
ATOM 1286 C CA . THR A 1 168 ? -4.607 -6.981 15.392 1.00 97.69 168 THR A CA 1
ATOM 1287 C C . THR A 1 168 ? -5.445 -8.022 14.644 1.00 97.69 168 THR A C 1
ATOM 1289 O O . THR A 1 168 ? -4.930 -8.639 13.713 1.00 97.69 168 THR A O 1
ATOM 1292 N N . GLU A 1 169 ? -6.729 -8.177 14.979 1.00 97.88 169 GLU A N 1
ATOM 1293 C CA . GLU A 1 169 ? -7.627 -9.095 14.265 1.00 97.88 169 GLU A CA 1
ATOM 1294 C C . GLU A 1 169 ? -7.857 -8.623 12.824 1.00 97.88 169 GLU A C 1
ATOM 1296 O O . GLU A 1 169 ? -7.723 -9.422 11.902 1.00 97.88 169 GLU A O 1
ATOM 1301 N N . PHE A 1 170 ? -8.086 -7.323 12.601 1.00 97.88 170 PHE A N 1
ATOM 1302 C CA . PHE A 1 170 ? -8.176 -6.762 11.247 1.00 97.88 170 PHE A CA 1
ATOM 1303 C C . PHE A 1 170 ? -6.931 -7.078 10.408 1.00 97.88 170 PHE A C 1
ATOM 1305 O O . PHE A 1 170 ? -7.052 -7.584 9.293 1.00 97.88 170 PHE A O 1
ATOM 1312 N N . THR A 1 171 ? -5.728 -6.838 10.943 1.00 97.38 171 THR A N 1
ATOM 1313 C CA . THR A 1 171 ? -4.486 -7.118 10.197 1.00 97.38 171 THR A CA 1
ATOM 1314 C C . THR A 1 171 ? -4.300 -8.604 9.887 1.00 97.38 171 THR A C 1
ATOM 1316 O O . THR A 1 171 ? -3.846 -8.947 8.794 1.00 97.38 171 THR A O 1
ATOM 1319 N N . ASN A 1 172 ? -4.711 -9.493 10.797 1.00 96.12 172 ASN A N 1
ATOM 1320 C CA . ASN A 1 172 ? -4.685 -10.935 10.561 1.00 96.12 172 ASN A CA 1
ATOM 1321 C C . ASN A 1 172 ? -5.661 -11.330 9.441 1.00 96.12 172 ASN A C 1
ATOM 1323 O O . ASN A 1 172 ? -5.253 -12.017 8.508 1.00 96.12 172 ASN A O 1
ATOM 1327 N N . ARG A 1 173 ? -6.905 -10.830 9.466 1.00 96.31 173 ARG A N 1
ATOM 1328 C CA . ARG A 1 173 ? -7.921 -11.100 8.429 1.00 96.31 173 ARG A CA 1
ATOM 1329 C C . ARG A 1 173 ? -7.498 -10.616 7.047 1.00 96.31 173 ARG A C 1
ATOM 1331 O O . ARG A 1 173 ? -7.660 -11.337 6.065 1.00 96.31 173 ARG A O 1
ATOM 1338 N N . ILE A 1 174 ? -6.917 -9.419 6.968 1.00 93.38 174 ILE A N 1
ATOM 1339 C CA . ILE A 1 174 ? -6.383 -8.876 5.712 1.00 93.38 174 ILE A CA 1
ATOM 1340 C C . ILE A 1 174 ? -5.258 -9.777 5.183 1.00 93.38 174 ILE A C 1
ATOM 1342 O O . ILE A 1 174 ? -5.237 -10.109 3.997 1.00 93.38 174 ILE A O 1
ATOM 1346 N N . SER A 1 175 ? -4.363 -10.237 6.060 1.00 93.56 175 SER A N 1
ATOM 1347 C CA . SER A 1 175 ? -3.256 -11.113 5.659 1.00 93.56 175 SER A CA 1
ATOM 1348 C C . SER A 1 175 ? -3.733 -12.488 5.189 1.00 93.56 175 SER A C 1
ATOM 1350 O O . SER A 1 175 ? -3.297 -13.002 4.156 1.00 93.56 175 SER A O 1
ATOM 1352 N N . GLU A 1 176 ? -4.699 -13.072 5.900 1.00 93.50 176 GLU A N 1
ATOM 1353 C CA . GLU A 1 176 ? -5.359 -14.322 5.517 1.00 93.50 176 GLU A CA 1
ATOM 1354 C C . GLU A 1 176 ? -6.046 -14.208 4.152 1.00 93.50 176 GLU A C 1
ATOM 1356 O O . GLU A 1 176 ? -5.917 -15.114 3.322 1.00 93.50 176 GLU A O 1
ATOM 1361 N N . LEU A 1 177 ? -6.723 -13.086 3.879 1.00 88.62 177 LEU A N 1
ATOM 1362 C CA . LEU A 1 177 ? -7.317 -12.814 2.571 1.00 88.62 177 LEU A CA 1
ATOM 1363 C C . LEU A 1 177 ? -6.253 -12.808 1.468 1.00 88.62 177 LEU A C 1
ATOM 1365 O O . LEU A 1 177 ? -6.426 -13.492 0.456 1.00 88.62 177 LEU A O 1
ATOM 1369 N N . ARG A 1 178 ? -5.134 -12.097 1.662 1.00 85.50 178 ARG A N 1
ATOM 1370 C CA . ARG A 1 178 ? -4.045 -12.039 0.670 1.00 85.50 178 ARG A CA 1
ATOM 1371 C C . ARG A 1 178 ? -3.440 -13.416 0.400 1.00 85.50 178 ARG A C 1
ATOM 1373 O O . ARG A 1 178 ? -3.214 -13.772 -0.757 1.00 85.50 178 ARG A O 1
ATOM 1380 N N . ASN A 1 179 ? -3.247 -14.232 1.434 1.00 90.94 179 ASN A N 1
ATOM 1381 C CA . ASN A 1 179 ? -2.773 -15.611 1.281 1.00 90.94 179 ASN A CA 1
ATOM 1382 C C . ASN A 1 179 ? -3.783 -16.489 0.524 1.00 90.94 179 ASN A C 1
ATOM 1384 O O . ASN A 1 179 ? -3.422 -17.198 -0.420 1.00 90.94 179 ASN A O 1
ATOM 1388 N N . LYS A 1 180 ? -5.072 -16.392 0.873 1.00 88.19 180 LYS A N 1
ATOM 1389 C CA . LYS A 1 180 ? -6.163 -17.119 0.207 1.00 88.19 180 LYS A CA 1
ATOM 1390 C C . LYS A 1 180 ? -6.269 -16.772 -1.278 1.00 88.19 180 LYS A C 1
ATOM 1392 O O . LYS A 1 180 ? -6.492 -17.663 -2.099 1.00 88.19 180 LYS A O 1
ATOM 1397 N N . LEU A 1 181 ? -6.118 -15.496 -1.629 1.00 76.06 181 LEU A N 1
ATOM 1398 C CA . LEU A 1 181 ? -6.132 -15.038 -3.018 1.00 76.06 181 LEU A CA 1
ATOM 1399 C C . LEU A 1 181 ? -4.865 -15.477 -3.771 1.00 76.06 181 LEU A C 1
ATOM 1401 O O . LEU A 1 181 ? -4.972 -15.904 -4.919 1.00 76.06 181 LEU A O 1
ATOM 1405 N N . GLY A 1 182 ? -3.697 -15.489 -3.118 1.00 72.88 182 GLY A N 1
ATOM 1406 C CA . GLY A 1 182 ? -2.441 -15.978 -3.703 1.00 72.88 182 GLY A CA 1
ATOM 1407 C C . GLY A 1 182 ? -2.428 -17.483 -4.023 1.00 72.88 182 GLY A C 1
ATOM 1408 O O . GLY A 1 182 ? -1.887 -17.890 -5.051 1.00 72.88 182 GLY A O 1
ATOM 1409 N N . ARG A 1 183 ? -3.098 -18.317 -3.214 1.00 81.06 183 ARG A N 1
ATOM 1410 C CA . ARG A 1 183 ? -3.222 -19.794 -3.354 1.00 81.06 183 ARG A CA 1
ATOM 1411 C C . ARG A 1 183 ? -1.957 -20.633 -3.128 1.00 81.06 183 ARG A C 1
ATOM 1413 O O . ARG A 1 183 ? -2.053 -21.854 -3.197 1.00 81.06 183 ARG A O 1
ATOM 1420 N N . HIS A 1 184 ? -0.810 -20.034 -2.831 1.00 79.19 184 HIS A N 1
ATOM 1421 C CA . HIS A 1 184 ? 0.460 -20.754 -2.650 1.00 79.19 184 HIS A CA 1
ATOM 1422 C C . HIS A 1 184 ? 1.030 -20.549 -1.245 1.00 79.19 184 HIS A C 1
ATOM 1424 O O . HIS A 1 184 ? 2.126 -20.024 -1.060 1.00 79.19 184 HIS A O 1
ATOM 1430 N N . GLY A 1 185 ? 0.265 -20.979 -0.243 1.00 85.44 185 GLY A N 1
ATOM 1431 C CA . GLY A 1 185 ? 0.701 -20.964 1.151 1.00 85.44 185 GLY A CA 1
ATOM 1432 C C . GLY A 1 185 ? 0.690 -19.579 1.800 1.00 85.44 185 GLY A C 1
ATOM 1433 O O . GLY A 1 185 ? -0.030 -18.673 1.376 1.00 85.44 185 GLY A O 1
ATOM 1434 N N . ILE A 1 186 ? 1.457 -19.461 2.884 1.00 88.25 186 ILE A N 1
ATOM 1435 C CA . ILE A 1 186 ? 1.581 -18.241 3.684 1.00 88.25 186 ILE A CA 1
ATOM 1436 C C . ILE A 1 186 ? 2.687 -17.394 3.070 1.00 88.25 186 ILE A C 1
ATOM 1438 O O . ILE A 1 186 ? 3.837 -17.819 3.003 1.00 88.25 186 ILE A O 1
ATOM 1442 N N . LYS A 1 187 ? 2.315 -16.206 2.598 1.00 88.69 187 LYS A N 1
ATOM 1443 C CA . LYS A 1 187 ? 3.235 -15.205 2.051 1.00 88.69 187 LYS A CA 1
ATOM 1444 C C . LYS A 1 187 ? 3.000 -13.824 2.647 1.00 88.69 187 LYS A C 1
ATOM 1446 O O . LYS A 1 187 ? 3.303 -12.814 2.019 1.00 88.69 187 LYS A O 1
ATOM 1451 N N . ASP A 1 188 ? 2.306 -13.793 3.773 1.00 89.94 188 ASP A N 1
ATOM 1452 C CA . ASP A 1 188 ? 1.923 -12.607 4.513 1.00 89.94 188 ASP A CA 1
ATOM 1453 C C . ASP A 1 188 ? 1.395 -13.007 5.882 1.00 89.94 188 ASP A C 1
ATOM 1455 O O . ASP A 1 188 ? 0.741 -14.041 6.037 1.00 89.94 188 ASP A O 1
ATOM 1459 N N . GLU A 1 189 ? 1.634 -12.153 6.857 1.00 93.25 189 GLU A N 1
ATOM 1460 C CA . GLU A 1 189 ? 1.284 -12.377 8.241 1.00 93.25 189 GLU A CA 1
ATOM 1461 C C . GLU A 1 189 ? 0.873 -11.056 8.884 1.00 93.25 189 GLU A C 1
ATOM 1463 O O . GLU A 1 189 ? 1.495 -10.006 8.670 1.00 93.25 189 GLU A O 1
ATOM 1468 N N . GLY A 1 190 ? -0.150 -11.121 9.736 1.00 94.50 190 GLY A N 1
ATOM 1469 C CA . GLY A 1 190 ? -0.583 -9.966 10.508 1.00 94.50 190 GLY A CA 1
ATOM 1470 C C . GLY A 1 190 ? 0.398 -9.618 11.627 1.00 94.50 190 GLY A C 1
ATOM 1471 O O . GLY A 1 190 ? 1.450 -10.237 11.799 1.00 94.50 190 GLY A O 1
ATOM 1472 N N . LEU A 1 191 ? 0.047 -8.607 12.418 1.00 96.44 191 LEU A N 1
ATOM 1473 C CA . LEU A 1 191 ? 0.949 -7.995 13.402 1.00 96.44 191 LEU A CA 1
ATOM 1474 C C . LEU A 1 191 ? 1.216 -8.849 14.645 1.00 96.44 191 LEU A C 1
ATOM 1476 O O . LEU A 1 191 ? 2.107 -8.539 15.445 1.00 96.44 191 LEU A O 1
ATOM 1480 N N . LYS A 1 192 ? 0.424 -9.905 14.837 1.00 94.62 192 LYS A N 1
ATOM 1481 C CA . LYS A 1 192 ? 0.545 -10.816 15.967 1.00 94.62 192 LYS A CA 1
ATOM 1482 C C . LYS A 1 192 ? 0.322 -12.250 15.519 1.00 94.62 192 LYS A C 1
ATOM 1484 O O . LYS A 1 192 ? -0.792 -12.631 15.169 1.00 94.62 192 LYS A O 1
ATOM 1489 N N . VAL A 1 193 ? 1.372 -13.049 15.639 1.00 93.88 193 VAL A N 1
ATOM 1490 C CA . VAL A 1 193 ? 1.398 -14.455 15.234 1.00 93.88 193 VAL A CA 1
ATOM 1491 C C . VAL A 1 193 ? 1.471 -15.388 16.447 1.00 93.88 193 VAL A C 1
ATOM 1493 O O . VAL A 1 193 ? 1.543 -14.963 17.615 1.00 93.88 193 VAL A O 1
ATOM 1496 N N . LYS A 1 194 ? 1.383 -16.694 16.182 1.00 92.81 194 LYS A N 1
ATOM 1497 C CA . LYS A 1 194 ? 1.748 -17.717 17.166 1.00 92.81 194 LYS A CA 1
ATOM 1498 C C . LYS A 1 194 ? 3.263 -17.687 17.384 1.00 92.81 194 LYS A C 1
ATOM 1500 O O . LYS A 1 194 ? 3.997 -17.284 16.489 1.00 92.81 194 LYS A O 1
ATOM 1505 N N . ARG A 1 195 ? 3.728 -18.071 18.575 1.00 92.94 195 ARG A N 1
ATOM 1506 C CA . ARG A 1 195 ? 5.147 -17.923 18.942 1.00 92.94 195 ARG A CA 1
ATOM 1507 C C . ARG A 1 195 ? 6.053 -18.743 18.019 1.00 92.94 195 ARG A C 1
ATOM 1509 O O . ARG A 1 195 ? 7.115 -18.270 17.655 1.00 92.94 195 ARG A O 1
ATOM 1516 N N . GLU A 1 196 ? 5.574 -19.908 17.606 1.00 90.81 196 GLU A N 1
ATOM 1517 C CA . GLU A 1 196 ? 6.259 -20.880 16.750 1.00 90.81 196 GLU A CA 1
ATOM 1518 C C . GLU A 1 196 ? 6.396 -20.404 15.293 1.00 90.81 196 GLU A C 1
ATOM 1520 O O . GLU A 1 196 ? 7.094 -21.025 14.510 1.00 90.81 196 GLU A O 1
ATOM 1525 N N . VAL A 1 197 ? 5.691 -19.333 14.915 1.00 89.06 197 VAL A N 1
ATOM 1526 C CA . VAL A 1 197 ? 5.761 -18.724 13.575 1.00 89.06 197 VAL A CA 1
ATOM 1527 C C . VAL A 1 197 ? 6.571 -17.427 13.601 1.00 89.06 197 VAL A C 1
ATOM 1529 O O . VAL A 1 197 ? 7.090 -17.002 12.579 1.00 89.06 197 VAL A O 1
ATOM 1532 N N . GLY A 1 198 ? 6.680 -16.774 14.761 1.00 90.94 198 GLY A N 1
ATOM 1533 C CA . GLY A 1 198 ? 7.459 -15.546 14.870 1.00 90.94 198 GLY A CA 1
ATOM 1534 C C . GLY A 1 198 ? 8.962 -15.797 14.788 1.00 90.94 198 GLY A C 1
ATOM 1535 O O . GLY A 1 198 ? 9.426 -16.929 14.901 1.00 90.94 198 GLY A O 1
ATOM 1536 N N . ALA A 1 199 ? 9.721 -14.710 14.640 1.00 92.62 199 ALA A N 1
ATOM 1537 C CA . ALA A 1 199 ? 11.174 -14.758 14.494 1.00 92.62 199 ALA A CA 1
ATOM 1538 C C . ALA A 1 199 ? 11.846 -15.628 15.571 1.00 92.62 199 ALA A C 1
ATOM 1540 O O . ALA A 1 199 ? 11.546 -15.496 16.769 1.00 92.62 199 ALA A O 1
ATOM 1541 N N . GLU A 1 200 ? 12.746 -16.510 15.123 1.00 93.62 200 GLU A N 1
ATOM 1542 C CA . GLU A 1 200 ? 13.470 -17.485 15.956 1.00 93.62 200 GLU A CA 1
ATOM 1543 C C . GLU A 1 200 ? 12.538 -18.345 16.837 1.00 93.62 200 GLU A C 1
ATOM 1545 O O . GLU A 1 200 ? 12.902 -18.737 17.948 1.00 93.62 200 GLU A O 1
ATOM 1550 N N . GLU A 1 201 ? 11.285 -18.547 16.408 1.00 92.75 201 GLU A N 1
ATOM 1551 C CA . GLU A 1 201 ? 10.223 -19.253 17.143 1.00 92.75 201 GLU A CA 1
ATOM 1552 C C . GLU A 1 201 ? 10.035 -18.737 18.588 1.00 92.75 201 GLU A C 1
ATOM 1554 O O . GLU A 1 201 ? 9.640 -19.449 19.521 1.00 92.75 201 GLU A O 1
ATOM 1559 N N . SER A 1 202 ? 10.372 -17.463 18.808 1.00 93.94 202 SER A N 1
ATOM 1560 C CA . SER A 1 202 ? 10.624 -16.929 20.149 1.00 93.94 202 SER A CA 1
ATOM 1561 C C . SER A 1 202 ? 9.749 -15.739 20.518 1.00 93.94 202 SER A C 1
ATOM 1563 O O . SER A 1 202 ? 9.637 -15.398 21.702 1.00 93.94 202 SER A O 1
ATOM 1565 N N . ILE A 1 203 ? 9.071 -15.128 19.548 1.00 94.75 203 ILE A N 1
ATOM 1566 C CA . ILE A 1 203 ? 8.284 -13.912 19.750 1.00 94.75 203 ILE A CA 1
ATOM 1567 C C . ILE A 1 203 ? 6.935 -13.982 19.032 1.00 94.75 203 ILE A C 1
ATOM 1569 O O . ILE A 1 203 ? 6.742 -14.737 18.093 1.00 94.75 203 ILE A O 1
ATOM 1573 N N . ARG A 1 204 ? 5.952 -13.218 19.521 1.00 94.94 204 ARG A N 1
ATOM 1574 C CA . ARG A 1 204 ? 4.602 -13.147 18.926 1.00 94.94 204 ARG A CA 1
ATOM 1575 C C . ARG A 1 204 ? 4.343 -11.861 18.151 1.00 94.94 204 ARG A C 1
ATOM 1577 O O . ARG A 1 204 ? 3.388 -11.810 17.384 1.00 94.94 204 ARG A O 1
ATOM 1584 N N . GLY A 1 205 ? 5.105 -10.807 18.437 1.00 95.62 205 GLY A N 1
ATOM 1585 C CA . GLY A 1 205 ? 5.007 -9.544 17.715 1.00 95.62 205 GLY A CA 1
ATOM 1586 C C . GLY A 1 205 ? 5.649 -9.688 16.344 1.00 95.62 205 GLY A C 1
ATOM 1587 O O . GLY A 1 205 ? 6.711 -10.294 16.241 1.00 95.62 205 GLY A O 1
ATOM 1588 N N . ASN A 1 206 ? 4.991 -9.155 15.320 1.00 94.94 206 ASN A N 1
ATOM 1589 C CA . ASN A 1 206 ? 5.362 -9.389 13.931 1.00 94.94 206 ASN A CA 1
ATOM 1590 C C . ASN A 1 206 ? 5.282 -8.093 13.118 1.00 94.94 206 ASN A C 1
ATOM 1592 O O . ASN A 1 206 ? 4.486 -7.960 12.190 1.00 94.94 206 ASN A O 1
ATOM 1596 N N . ILE A 1 207 ? 6.051 -7.080 13.527 1.00 94.62 207 ILE A N 1
ATOM 1597 C CA . ILE A 1 207 ? 6.084 -5.790 12.820 1.00 94.62 207 ILE A CA 1
ATOM 1598 C C . ILE A 1 207 ? 6.686 -5.965 11.425 1.00 94.62 207 ILE A C 1
ATOM 1600 O O . ILE A 1 207 ? 6.174 -5.370 10.490 1.00 94.62 207 ILE A O 1
ATOM 1604 N N . LEU A 1 208 ? 7.705 -6.810 11.271 1.00 92.62 208 LEU A N 1
ATOM 1605 C CA . LEU A 1 208 ? 8.285 -7.170 9.980 1.00 92.62 208 LEU A CA 1
ATOM 1606 C C . LEU A 1 208 ? 8.002 -8.649 9.724 1.00 92.62 208 LEU A C 1
ATOM 1608 O O . LEU A 1 208 ? 8.481 -9.491 10.478 1.00 92.62 208 LEU A O 1
ATOM 1612 N N . ALA A 1 209 ? 7.216 -8.948 8.690 1.00 89.56 209 ALA A N 1
ATOM 1613 C CA . ALA A 1 209 ? 6.880 -10.322 8.328 1.00 89.56 209 ALA A CA 1
ATOM 1614 C C . ALA A 1 209 ? 8.017 -10.935 7.495 1.00 89.56 209 ALA A C 1
ATOM 1616 O O . ALA A 1 209 ? 8.176 -10.604 6.317 1.00 89.56 209 ALA A O 1
ATOM 1617 N N . GLY A 1 210 ? 8.803 -11.807 8.127 1.00 88.69 210 GLY A N 1
ATOM 1618 C CA . GLY A 1 210 ? 9.880 -12.565 7.496 1.00 88.69 210 GLY A CA 1
ATOM 1619 C C . GLY A 1 210 ? 9.428 -13.971 7.106 1.00 88.69 210 GLY A C 1
ATOM 1620 O O . GLY A 1 210 ? 8.678 -14.620 7.829 1.00 88.69 210 GLY A O 1
ATOM 1621 N N . ARG A 1 211 ? 9.888 -14.436 5.950 1.00 87.12 211 ARG A N 1
ATOM 1622 C CA . ARG A 1 211 ? 9.785 -15.818 5.497 1.00 87.12 211 ARG A CA 1
ATOM 1623 C C . ARG A 1 211 ? 10.870 -16.633 6.178 1.00 87.12 211 ARG A C 1
ATOM 1625 O O . ARG A 1 211 ? 12.010 -16.180 6.211 1.00 87.12 211 ARG A O 1
ATOM 1632 N N . ASP A 1 212 ? 10.488 -17.841 6.592 1.00 82.56 212 ASP A N 1
ATOM 1633 C CA . ASP A 1 212 ? 11.367 -18.911 7.073 1.00 82.56 212 ASP A CA 1
ATOM 1634 C C . ASP A 1 212 ? 12.359 -18.493 8.180 1.00 82.56 212 ASP A C 1
ATOM 1636 O O . ASP A 1 212 ? 12.253 -17.422 8.778 1.00 82.56 212 ASP A O 1
ATOM 1640 N N . GLU A 1 213 ? 13.287 -19.387 8.521 1.00 88.50 213 GLU A N 1
ATOM 1641 C CA . GLU A 1 213 ? 14.301 -19.151 9.556 1.00 88.50 213 GLU A CA 1
ATOM 1642 C C . GLU A 1 213 ? 15.256 -17.996 9.204 1.00 88.50 213 GLU A C 1
ATOM 1644 O O . GLU A 1 213 ? 15.846 -17.390 10.093 1.00 88.50 213 GLU A O 1
ATOM 1649 N N . TYR A 1 214 ? 15.382 -17.630 7.923 1.00 91.81 214 TYR A N 1
ATOM 1650 C CA . TYR A 1 214 ? 16.284 -16.563 7.487 1.00 91.81 214 TYR A CA 1
ATOM 1651 C C . TYR A 1 214 ? 15.661 -15.167 7.588 1.00 91.81 214 TYR A C 1
ATOM 1653 O O . TYR A 1 214 ? 16.354 -14.177 7.340 1.00 91.81 214 TYR A O 1
ATOM 1661 N N . SER A 1 215 ? 14.372 -15.063 7.941 1.00 91.50 215 SER A N 1
ATOM 1662 C CA . SER A 1 215 ? 13.636 -13.794 8.030 1.00 91.50 215 SER A CA 1
ATOM 1663 C C . SER A 1 215 ? 13.725 -12.952 6.747 1.00 91.50 215 SER A C 1
ATOM 1665 O O . SER A 1 215 ? 13.776 -11.720 6.790 1.00 91.50 215 SER A O 1
ATOM 1667 N N . LEU A 1 216 ? 13.760 -13.611 5.585 1.00 92.62 216 LEU A N 1
ATOM 1668 C CA . LEU A 1 216 ? 13.816 -12.934 4.288 1.00 92.62 216 LEU A CA 1
ATOM 1669 C C . LEU A 1 216 ? 12.442 -12.385 3.904 1.00 92.62 216 LEU A C 1
ATOM 1671 O O . LEU A 1 216 ? 11.415 -12.922 4.299 1.00 92.62 216 LEU A O 1
ATOM 1675 N N . ALA A 1 217 ? 12.388 -11.330 3.095 1.00 90.31 217 ALA A N 1
ATOM 1676 C CA . ALA A 1 217 ? 11.107 -10.843 2.594 1.00 90.31 217 ALA A CA 1
ATOM 1677 C C . ALA A 1 217 ? 10.398 -11.923 1.755 1.00 90.31 217 ALA A C 1
ATOM 1679 O O . ALA A 1 217 ? 11.028 -12.628 0.963 1.00 90.31 217 ALA A O 1
ATOM 1680 N N . TYR A 1 218 ? 9.078 -12.035 1.911 1.00 90.69 218 TYR A N 1
ATOM 1681 C CA . TYR A 1 218 ? 8.271 -12.933 1.092 1.00 90.69 218 TYR A CA 1
ATOM 1682 C C . TYR A 1 218 ? 8.297 -12.516 -0.383 1.00 90.69 218 TYR A C 1
ATOM 1684 O O . TYR A 1 218 ? 8.238 -11.335 -0.720 1.00 90.69 218 TYR A O 1
ATOM 1692 N N . ASP A 1 219 ? 8.324 -13.501 -1.275 1.00 86.31 219 ASP A N 1
ATOM 1693 C CA . ASP A 1 219 ? 8.213 -13.301 -2.713 1.00 86.31 219 ASP A CA 1
ATOM 1694 C C . ASP A 1 219 ? 6.829 -13.723 -3.208 1.00 86.31 219 ASP A C 1
ATOM 1696 O O . ASP A 1 219 ? 6.311 -14.780 -2.836 1.00 86.31 219 ASP A O 1
ATOM 1700 N N . ARG A 1 220 ? 6.221 -12.917 -4.078 1.00 77.81 220 ARG A N 1
ATOM 1701 C CA . ARG A 1 220 ? 5.005 -13.304 -4.794 1.00 77.81 220 ARG A CA 1
ATOM 1702 C C . ARG A 1 220 ? 5.244 -13.421 -6.283 1.00 77.81 220 ARG A C 1
ATOM 1704 O O . ARG A 1 220 ? 5.938 -12.603 -6.892 1.00 77.81 220 ARG A O 1
ATOM 1711 N N . THR A 1 221 ? 4.630 -14.436 -6.885 1.00 70.62 221 THR A N 1
ATOM 1712 C CA . THR A 1 221 ? 4.604 -14.528 -8.335 1.00 70.62 221 THR A CA 1
ATOM 1713 C C . THR A 1 221 ? 3.681 -13.459 -8.896 1.00 70.62 221 THR A C 1
ATOM 1715 O O . THR A 1 221 ? 2.720 -13.018 -8.258 1.00 70.62 221 THR A O 1
ATOM 1718 N N . PRO A 1 222 ? 3.932 -13.069 -10.142 1.00 63.47 222 PRO A N 1
ATOM 1719 C CA . PRO A 1 222 ? 3.028 -12.219 -10.869 1.00 63.47 222 PRO A CA 1
ATOM 1720 C C . PRO A 1 222 ? 1.536 -12.620 -10.838 1.00 63.47 222 PRO A C 1
ATOM 1722 O O . PRO A 1 222 ? 0.678 -11.749 -10.739 1.00 63.47 222 PRO A O 1
ATOM 1725 N N . GLU A 1 223 ? 1.213 -13.901 -10.913 1.00 64.56 223 GLU A N 1
ATOM 1726 C CA . GLU A 1 223 ? -0.157 -14.429 -10.908 1.00 64.56 223 GLU A CA 1
ATOM 1727 C C . GLU A 1 223 ? -0.816 -14.276 -9.527 1.00 64.56 223 GLU A C 1
ATOM 1729 O O . GLU A 1 223 ? -1.991 -13.936 -9.411 1.00 64.56 223 GLU A O 1
ATOM 1734 N N . GLU A 1 224 ? -0.043 -14.465 -8.456 1.00 71.06 224 GLU A N 1
ATOM 1735 C CA . GLU A 1 224 ? -0.517 -14.296 -7.079 1.00 71.06 224 GLU A CA 1
ATOM 1736 C C . GLU A 1 224 ? -0.920 -12.848 -6.794 1.00 71.06 224 GLU A C 1
ATOM 1738 O O . GLU A 1 224 ? -1.989 -12.605 -6.235 1.00 71.06 224 GLU A O 1
ATOM 1743 N N . ILE A 1 225 ? -0.089 -11.893 -7.225 1.00 65.81 225 ILE A N 1
ATOM 1744 C CA . ILE A 1 225 ? -0.358 -10.453 -7.108 1.00 65.81 225 ILE A CA 1
ATOM 1745 C C . ILE A 1 225 ? -1.683 -10.096 -7.783 1.00 65.81 225 ILE A C 1
ATOM 1747 O O . ILE A 1 225 ? -2.506 -9.388 -7.207 1.00 65.81 225 ILE A O 1
ATOM 1751 N N . LEU A 1 226 ? -1.928 -10.650 -8.970 1.00 59.62 226 LEU A N 1
ATOM 1752 C CA . LEU A 1 226 ? -3.130 -10.358 -9.740 1.00 59.62 226 LEU A CA 1
ATOM 1753 C C . LEU A 1 226 ? -4.414 -10.783 -9.051 1.00 59.62 226 LEU A C 1
ATOM 1755 O O . LEU A 1 226 ? -5.389 -10.032 -9.003 1.00 59.62 226 LEU A O 1
ATOM 1759 N N . ARG A 1 227 ? -4.415 -11.996 -8.505 1.00 65.62 227 ARG A N 1
ATOM 1760 C CA . ARG A 1 227 ? -5.569 -12.518 -7.771 1.00 65.62 227 ARG A CA 1
ATOM 1761 C C . ARG A 1 227 ? -5.884 -11.658 -6.552 1.00 65.62 227 ARG A C 1
ATOM 1763 O O . ARG A 1 227 ? -7.056 -11.517 -6.213 1.00 65.62 227 ARG A O 1
ATOM 1770 N N . ILE A 1 228 ? -4.854 -11.092 -5.918 1.00 65.38 228 ILE A N 1
ATOM 1771 C CA . ILE A 1 228 ? -5.001 -10.198 -4.768 1.00 65.38 228 ILE A CA 1
ATOM 1772 C C . ILE A 1 228 ? -5.587 -8.851 -5.205 1.00 65.38 228 ILE A C 1
ATOM 1774 O O . ILE A 1 228 ? -6.638 -8.474 -4.697 1.00 65.38 228 ILE A O 1
ATOM 1778 N N . VAL A 1 229 ? -4.968 -8.168 -6.175 1.00 60.75 229 VAL A N 1
ATOM 1779 C CA . VAL A 1 229 ? -5.385 -6.823 -6.623 1.00 60.75 229 VAL A CA 1
ATOM 1780 C C . VAL A 1 229 ? -6.805 -6.822 -7.195 1.00 60.75 229 VAL A C 1
ATOM 1782 O O . VAL A 1 229 ? -7.599 -5.943 -6.878 1.00 60.75 229 VAL A O 1
ATOM 1785 N N . TYR A 1 230 ? -7.163 -7.827 -8.000 1.00 56.53 230 TYR A N 1
ATOM 1786 C CA . TYR A 1 230 ? -8.494 -7.897 -8.614 1.00 56.53 230 TYR A CA 1
ATOM 1787 C C . TYR A 1 230 ? -9.558 -8.562 -7.729 1.00 56.53 230 TYR A C 1
ATOM 1789 O O . TYR A 1 230 ? -10.702 -8.691 -8.167 1.00 56.53 230 TYR A O 1
ATOM 1797 N N . GLY A 1 231 ? -9.194 -9.076 -6.547 1.00 55.69 231 GLY A N 1
ATOM 1798 C CA . GLY A 1 231 ? -10.095 -9.858 -5.688 1.00 55.69 231 GLY A CA 1
ATOM 1799 C C . GLY A 1 231 ? -10.699 -11.096 -6.373 1.00 55.69 231 GLY A C 1
ATOM 1800 O O . GLY A 1 231 ? -11.665 -11.683 -5.885 1.00 55.69 231 GLY A O 1
ATOM 1801 N N . SER A 1 232 ? -10.173 -11.500 -7.537 1.00 50.31 232 SER A N 1
ATOM 1802 C CA . SER A 1 232 ? -10.833 -12.447 -8.435 1.00 50.31 232 SER A CA 1
ATOM 1803 C C . SER A 1 232 ? -10.112 -13.790 -8.480 1.00 50.31 232 SER A C 1
ATOM 1805 O O . SER A 1 232 ? -8.887 -13.887 -8.521 1.00 50.31 232 SER A O 1
ATOM 1807 N N . ARG A 1 233 ? -10.909 -14.863 -8.499 1.00 42.19 233 ARG A N 1
ATOM 1808 C CA . ARG A 1 233 ? -10.438 -16.254 -8.557 1.00 42.19 233 ARG A CA 1
ATOM 1809 C C . ARG A 1 233 ? -10.259 -16.782 -9.990 1.00 42.19 233 ARG A C 1
ATOM 1811 O O . ARG A 1 233 ? -9.941 -17.962 -10.138 1.00 42.19 233 ARG A O 1
ATOM 1818 N N . GLN A 1 234 ? -10.498 -15.973 -11.021 1.00 35.03 234 GLN A N 1
ATOM 1819 C CA . GLN A 1 234 ? -10.501 -16.422 -12.416 1.00 35.03 234 GLN A CA 1
ATOM 1820 C C . GLN A 1 234 ? -9.405 -15.733 -13.238 1.00 35.03 234 GLN A C 1
ATOM 1822 O O . GLN A 1 234 ? -9.528 -14.577 -13.642 1.00 35.03 234 GLN A O 1
ATOM 1827 N N . GLU A 1 235 ? -8.356 -16.503 -13.507 1.00 43.66 235 GLU A N 1
ATOM 1828 C CA . GLU A 1 235 ? -7.454 -16.358 -14.651 1.00 43.66 235 GLU A CA 1
ATOM 1829 C C . GLU A 1 235 ? -8.090 -17.166 -15.774 1.00 43.66 235 GLU A C 1
ATOM 1831 O O . GLU A 1 235 ? -8.348 -18.334 -15.523 1.00 43.66 235 GLU A O 1
ATOM 1836 N N . ASN A 1 236 ? -8.413 -16.596 -16.938 1.00 36.50 236 ASN A N 1
ATOM 1837 C CA . ASN A 1 236 ? -8.576 -17.373 -18.179 1.00 36.50 236 ASN A CA 1
ATOM 1838 C C . ASN A 1 236 ? -8.802 -16.443 -19.384 1.00 36.50 236 ASN A C 1
ATOM 1840 O O . ASN A 1 236 ? -9.952 -16.154 -19.723 1.00 36.50 236 ASN A O 1
ATOM 1844 N N . LYS A 1 237 ? -7.702 -15.996 -20.016 1.00 30.38 237 LYS A N 1
ATOM 1845 C CA . LYS A 1 237 ? -7.393 -16.056 -21.469 1.00 30.38 237 LYS A CA 1
ATOM 1846 C C . LYS A 1 237 ? -6.258 -15.068 -21.834 1.00 30.38 237 LYS A C 1
ATOM 1848 O O . LYS A 1 237 ? -6.358 -13.916 -21.432 1.00 30.38 237 LYS A O 1
ATOM 1853 N N . PRO A 1 238 ? -5.231 -15.472 -22.612 1.00 33.72 238 PRO A N 1
ATOM 1854 C CA . PRO A 1 238 ? -4.306 -14.529 -23.247 1.00 33.72 238 PRO A CA 1
ATOM 1855 C C . PRO A 1 238 ? -5.023 -13.771 -24.378 1.00 33.72 238 PRO A C 1
ATOM 1857 O O . PRO A 1 238 ? -5.882 -14.347 -25.051 1.00 33.72 238 PRO A O 1
ATOM 1860 N N . VAL A 1 239 ? -4.701 -12.487 -24.566 1.00 33.09 239 VAL A N 1
ATOM 1861 C CA . VAL A 1 239 ? -5.366 -11.597 -25.536 1.00 33.09 239 VAL A CA 1
ATOM 1862 C C . VAL A 1 239 ? -4.352 -10.986 -26.511 1.00 33.09 239 VAL A C 1
ATOM 1864 O O . VAL A 1 239 ? -3.216 -10.723 -26.127 1.00 33.09 239 VAL A O 1
ATOM 1867 N N . SER A 1 240 ? -4.751 -10.777 -27.772 1.00 33.25 240 SER A N 1
ATOM 1868 C CA . SER A 1 240 ? -3.861 -10.354 -28.866 1.00 33.25 240 SER A CA 1
ATOM 1869 C C . SER A 1 240 ? -3.604 -8.835 -28.931 1.00 33.25 240 SER A C 1
ATOM 1871 O O . SER A 1 240 ? -4.385 -8.024 -28.433 1.00 33.25 240 SER A O 1
ATOM 1873 N N . LEU A 1 241 ? -2.513 -8.424 -29.596 1.00 32.44 241 LEU A N 1
ATOM 1874 C CA . LEU A 1 241 ? -2.065 -7.022 -29.710 1.00 32.44 241 LEU A CA 1
ATOM 1875 C C . LEU A 1 241 ? -3.076 -6.051 -30.381 1.00 32.44 241 LEU A C 1
ATOM 1877 O O . LEU A 1 241 ? -3.196 -4.916 -29.920 1.00 32.44 241 LEU A O 1
ATOM 1881 N N . PRO A 1 242 ? -3.838 -6.425 -31.429 1.00 32.09 242 PRO A N 1
ATOM 1882 C CA . PRO A 1 242 ? -4.874 -5.548 -31.990 1.00 32.09 242 PRO A CA 1
ATOM 1883 C C . PRO A 1 242 ? -6.042 -5.328 -31.026 1.00 32.09 242 PRO A C 1
ATOM 1885 O O . PRO A 1 242 ? -6.585 -4.227 -30.939 1.00 32.09 242 PRO A O 1
ATOM 1888 N N . GLU A 1 243 ? -6.386 -6.358 -30.255 1.00 33.75 243 GLU A N 1
ATOM 1889 C CA . GLU A 1 243 ? -7.403 -6.257 -29.219 1.00 33.75 243 GLU A CA 1
ATOM 1890 C C . GLU A 1 243 ? -6.875 -5.359 -28.083 1.00 33.75 243 GLU A C 1
ATOM 1892 O O . GLU A 1 243 ? -7.625 -4.478 -27.650 1.00 33.75 243 GLU A O 1
ATOM 1897 N N . ALA A 1 244 ? -5.576 -5.473 -27.705 1.00 32.97 244 ALA A N 1
ATOM 1898 C CA . ALA A 1 244 ? -4.827 -4.600 -26.763 1.00 32.97 244 ALA A CA 1
ATOM 1899 C C . ALA A 1 244 ? -5.050 -3.105 -27.046 1.00 32.97 244 ALA A C 1
ATOM 1901 O O . ALA A 1 244 ? -5.347 -2.325 -26.140 1.00 32.97 244 ALA A O 1
ATOM 1902 N N . ILE A 1 245 ? -4.984 -2.722 -28.322 1.00 35.69 245 ILE A N 1
ATOM 1903 C C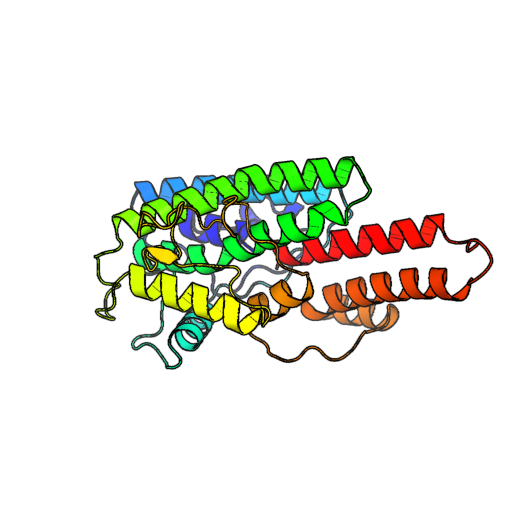A . ILE A 1 245 ? -5.171 -1.344 -28.789 1.00 35.69 245 ILE A CA 1
ATOM 1904 C C . ILE A 1 245 ? -6.635 -0.888 -28.638 1.00 35.69 245 ILE A C 1
ATOM 1906 O O . ILE A 1 245 ? -6.900 0.221 -28.165 1.00 35.69 245 ILE A O 1
ATOM 1910 N N . GLU A 1 246 ? -7.612 -1.739 -28.960 1.00 34.31 246 GLU A N 1
ATOM 1911 C CA . GLU A 1 246 ? -9.038 -1.405 -28.835 1.00 34.31 246 GLU A CA 1
ATOM 1912 C C . GLU A 1 246 ? -9.467 -1.201 -27.369 1.00 34.31 246 GLU A C 1
ATOM 1914 O O . GLU A 1 246 ? -10.262 -0.309 -27.0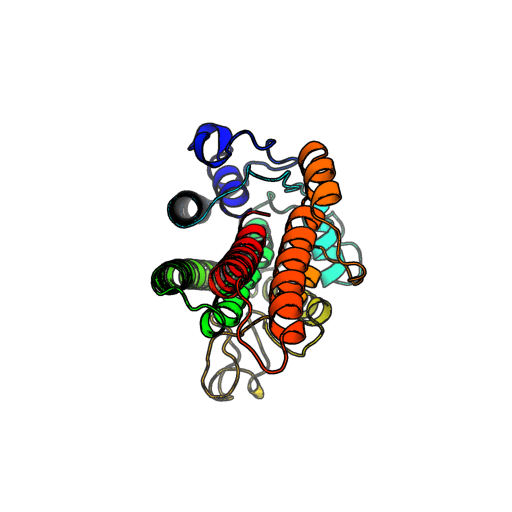62 1.00 34.31 246 GLU A O 1
ATOM 1919 N N . ALA A 1 247 ? -8.907 -1.971 -26.436 1.00 36.38 247 ALA A N 1
ATOM 1920 C CA . ALA A 1 247 ? -9.234 -1.848 -25.016 1.00 36.38 247 ALA A CA 1
ATOM 1921 C C . ALA A 1 247 ? -8.513 -0.693 -24.307 1.00 36.38 247 ALA A C 1
ATOM 1923 O O . ALA A 1 247 ? -9.089 -0.107 -23.388 1.00 36.38 247 ALA A O 1
ATOM 1924 N N . LEU A 1 248 ? -7.309 -0.310 -24.757 1.00 34.16 248 LEU A N 1
ATOM 1925 C CA . LEU A 1 248 ? -6.647 0.934 -24.334 1.00 34.16 248 LEU A CA 1
ATOM 1926 C C . LEU A 1 248 ? -7.510 2.161 -24.658 1.00 34.16 248 LEU A C 1
ATOM 1928 O O . LEU A 1 248 ? -7.546 3.118 -23.890 1.00 34.16 248 LEU A O 1
ATOM 1932 N N . THR A 1 249 ? -8.292 2.087 -25.736 1.00 34.69 249 THR A N 1
ATOM 1933 C CA . THR A 1 249 ? -9.237 3.145 -26.125 1.00 34.69 249 THR A CA 1
ATOM 1934 C C . THR A 1 249 ? -10.500 3.157 -25.243 1.00 34.69 249 THR A C 1
ATOM 1936 O O . THR A 1 249 ? -11.220 4.152 -25.203 1.00 34.69 249 THR A O 1
ATOM 1939 N N . LYS A 1 250 ? -10.777 2.061 -24.515 1.00 37.00 250 LYS A N 1
ATOM 1940 C CA . LYS A 1 250 ? -11.990 1.849 -23.698 1.00 37.00 250 LYS A CA 1
ATOM 1941 C C . LYS A 1 250 ? -11.739 1.808 -22.179 1.00 37.00 250 LYS A C 1
ATOM 1943 O O . LYS A 1 250 ? -12.698 1.676 -21.425 1.00 37.00 250 LYS A O 1
ATOM 1948 N N . GLY A 1 251 ? -10.489 1.934 -21.718 1.00 35.72 251 GLY A N 1
ATOM 1949 C CA . GLY A 1 251 ? -10.149 2.127 -20.300 1.00 35.72 251 GLY A CA 1
ATOM 1950 C C . GLY A 1 251 ? -10.281 0.892 -19.396 1.00 35.72 251 GLY A C 1
ATOM 1951 O O . GLY A 1 251 ? -10.693 1.039 -18.247 1.00 35.72 251 GLY A O 1
ATOM 1952 N N . ASN A 1 252 ? -9.945 -0.314 -19.880 1.00 43.69 252 ASN A N 1
ATOM 1953 C CA . ASN A 1 252 ? -9.976 -1.544 -19.070 1.00 43.69 252 ASN A CA 1
ATOM 1954 C C . ASN A 1 252 ? -8.557 -2.028 -18.673 1.00 43.69 252 ASN A C 1
ATOM 1956 O O . ASN A 1 252 ? -7.852 -2.602 -19.503 1.00 43.69 252 ASN A O 1
ATOM 1960 N N . PRO A 1 253 ? -8.128 -1.846 -17.413 1.00 44.66 253 PRO A N 1
ATOM 1961 C CA . PRO A 1 253 ? -6.741 -2.067 -17.002 1.00 44.66 253 PRO A CA 1
ATOM 1962 C C . PRO A 1 253 ? -6.291 -3.529 -16.855 1.00 44.66 253 PRO A C 1
ATOM 1964 O O . PRO A 1 253 ? -5.104 -3.806 -17.020 1.00 44.66 253 PRO A O 1
ATOM 1967 N N . LYS A 1 254 ? -7.220 -4.478 -16.661 1.00 42.72 254 LYS A N 1
ATOM 1968 C CA . LYS A 1 254 ? -6.928 -5.930 -16.673 1.00 42.72 254 LYS A CA 1
ATOM 1969 C C . LYS A 1 254 ? -6.285 -6.378 -17.990 1.00 42.72 254 LYS A C 1
ATOM 1971 O O . LYS A 1 254 ? -5.509 -7.319 -18.052 1.00 42.72 254 LYS A O 1
ATOM 1976 N N . PHE A 1 255 ? -6.571 -5.630 -19.041 1.00 44.09 255 PHE A N 1
ATOM 1977 C CA . PHE A 1 255 ? -6.261 -5.991 -20.402 1.00 44.09 255 PHE A CA 1
ATOM 1978 C C . PHE A 1 255 ? -4.898 -5.478 -20.892 1.00 44.09 255 PHE A C 1
ATOM 1980 O O . PHE A 1 255 ? -4.263 -6.113 -21.729 1.00 44.09 255 PHE A O 1
ATOM 1987 N N . ALA A 1 256 ? -4.403 -4.366 -20.332 1.00 39.38 256 ALA A N 1
ATOM 1988 C CA . ALA A 1 256 ? -3.025 -3.918 -20.553 1.00 39.38 256 ALA A CA 1
ATOM 1989 C C . ALA A 1 256 ? -2.023 -4.919 -19.957 1.00 39.38 256 ALA A C 1
ATOM 1991 O O . ALA A 1 256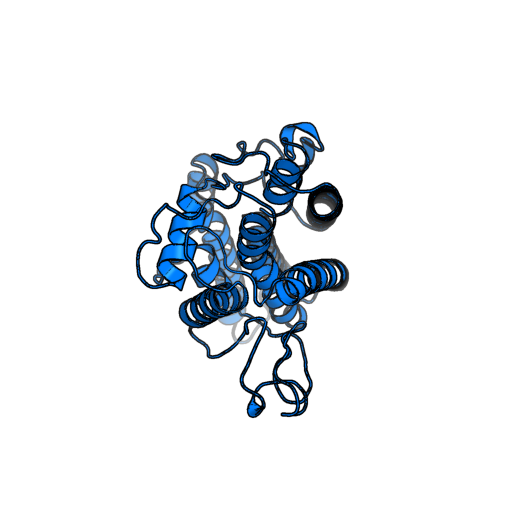 ? -0.959 -5.157 -20.522 1.00 39.38 256 ALA A O 1
ATOM 1992 N N . GLU A 1 257 ? -2.390 -5.551 -18.842 1.00 48.47 257 GLU A N 1
ATOM 1993 C CA . GLU A 1 257 ? -1.600 -6.616 -18.239 1.00 48.47 257 GLU A CA 1
ATOM 1994 C C . GLU A 1 257 ? -1.707 -7.937 -18.996 1.00 48.47 257 GLU A C 1
ATOM 1996 O O . GLU A 1 257 ? -0.673 -8.550 -19.241 1.00 48.47 257 GLU A O 1
ATOM 2001 N N . ASP A 1 258 ? -2.904 -8.350 -19.426 1.00 45.94 258 ASP A N 1
ATOM 2002 C CA . ASP A 1 258 ? -3.069 -9.552 -20.255 1.00 45.94 258 ASP A CA 1
ATOM 2003 C C . ASP A 1 258 ? -2.333 -9.417 -21.602 1.00 45.94 258 ASP A C 1
ATOM 2005 O O . ASP A 1 258 ? -1.796 -10.401 -22.104 1.00 45.94 258 ASP A O 1
ATOM 2009 N N . GLY A 1 259 ? -2.215 -8.198 -22.141 1.00 40.16 259 GLY A N 1
ATOM 2010 C CA . GLY A 1 259 ? -1.366 -7.891 -23.294 1.00 40.16 259 GLY A CA 1
ATOM 2011 C C . GLY A 1 259 ? 0.133 -7.995 -22.992 1.00 40.16 259 GLY A C 1
ATOM 2012 O O . GLY A 1 259 ? 0.880 -8.503 -23.819 1.00 40.16 259 GLY A O 1
ATOM 2013 N N . MET A 1 260 ? 0.591 -7.599 -21.798 1.00 54.41 260 MET A N 1
ATOM 2014 C CA . MET A 1 260 ? 1.982 -7.834 -21.374 1.00 54.41 260 MET A CA 1
ATOM 2015 C C . MET A 1 260 ? 2.243 -9.317 -21.073 1.00 54.41 260 MET A C 1
ATOM 2017 O O . MET A 1 260 ? 3.325 -9.817 -21.348 1.00 54.41 260 MET A O 1
ATOM 2021 N N . VAL A 1 261 ? 1.262 -10.057 -20.554 1.00 51.72 261 VAL A N 1
ATOM 2022 C CA . VAL A 1 261 ? 1.344 -11.519 -20.404 1.00 51.72 261 VAL A CA 1
ATOM 2023 C C . VAL A 1 261 ? 1.372 -12.200 -21.774 1.00 51.72 261 VAL A C 1
ATOM 2025 O O . VAL A 1 261 ? 2.158 -13.122 -21.963 1.00 51.72 261 VAL A O 1
ATOM 2028 N N . GLY A 1 262 ? 0.578 -11.713 -22.731 1.00 44.56 262 GLY A N 1
ATOM 2029 C CA . GLY A 1 262 ? 0.589 -12.149 -24.125 1.00 44.56 262 GLY A CA 1
ATOM 2030 C C . GLY A 1 262 ? 1.941 -11.894 -24.783 1.00 44.56 262 GLY A C 1
ATOM 2031 O O . GLY A 1 262 ? 2.572 -12.832 -25.235 1.00 44.56 262 GLY A O 1
ATOM 2032 N N . CYS A 1 263 ? 2.467 -10.670 -24.724 1.00 46.34 263 CYS A N 1
ATOM 2033 C CA . CYS A 1 263 ? 3.789 -10.340 -25.262 1.00 46.34 263 CYS A CA 1
ATOM 2034 C C . CYS A 1 263 ? 4.928 -11.105 -24.565 1.00 46.34 263 CYS A C 1
ATOM 2036 O O . CYS A 1 263 ? 5.905 -11.486 -25.212 1.00 46.34 263 CYS A O 1
ATOM 2038 N N . TYR A 1 264 ? 4.812 -11.352 -23.257 1.00 51.97 264 TYR A N 1
ATOM 2039 C CA . TYR A 1 264 ? 5.742 -12.202 -22.512 1.00 51.97 264 TYR A CA 1
ATOM 2040 C C . TYR A 1 264 ? 5.704 -13.649 -23.031 1.00 51.97 264 TYR A C 1
ATOM 2042 O O . TYR A 1 264 ? 6.753 -14.211 -23.333 1.00 51.97 264 TYR A O 1
ATOM 2050 N N . GLY A 1 265 ? 4.509 -14.228 -23.179 1.00 49.62 265 GLY A N 1
ATOM 2051 C CA . GLY A 1 265 ? 4.319 -15.584 -23.696 1.00 49.62 265 GLY A CA 1
ATOM 2052 C C . GLY A 1 265 ? 4.736 -15.719 -25.157 1.00 49.62 265 GLY A C 1
ATOM 2053 O O . GLY A 1 265 ? 5.530 -16.587 -25.477 1.00 49.62 265 GLY A O 1
ATOM 2054 N N . ASP A 1 266 ? 4.303 -14.809 -26.026 1.00 51.31 266 ASP A N 1
ATOM 2055 C CA . ASP A 1 266 ? 4.584 -14.832 -27.463 1.00 51.31 266 ASP A CA 1
ATOM 2056 C C . ASP A 1 266 ? 6.080 -14.672 -27.759 1.00 51.31 266 ASP A C 1
ATOM 2058 O O . ASP A 1 266 ? 6.604 -15.304 -28.676 1.00 51.31 266 ASP A O 1
ATOM 2062 N N . SER A 1 267 ? 6.794 -13.848 -26.984 1.00 54.06 267 SER A N 1
ATOM 2063 C CA . SER A 1 267 ? 8.250 -13.712 -27.128 1.00 54.06 267 SER A CA 1
ATOM 2064 C C . SER A 1 267 ? 8.997 -14.959 -26.655 1.00 54.06 267 SER A C 1
ATOM 2066 O O . SER A 1 267 ? 9.968 -15.356 -27.298 1.00 54.06 267 SER A O 1
ATOM 2068 N N . GLN A 1 268 ? 8.522 -15.612 -25.591 1.00 62.59 268 GLN A N 1
ATOM 2069 C CA . GLN A 1 268 ? 9.069 -16.877 -25.108 1.00 62.59 268 GLN A CA 1
ATOM 2070 C C . GLN A 1 268 ? 8.769 -18.035 -26.079 1.00 62.59 268 GLN A C 1
ATOM 2072 O O . GLN A 1 268 ? 9.687 -18.740 -26.494 1.00 62.59 268 GLN A O 1
ATOM 2077 N N . ASP A 1 269 ? 7.521 -18.175 -26.523 1.00 62.31 269 ASP A N 1
ATOM 2078 C CA . ASP A 1 269 ? 7.082 -19.173 -27.502 1.00 62.31 269 ASP A CA 1
ATOM 2079 C C . ASP A 1 269 ? 7.799 -18.984 -28.844 1.00 62.31 269 ASP A C 1
ATOM 2081 O O . ASP A 1 269 ? 8.132 -19.958 -29.528 1.00 62.31 269 ASP A O 1
ATOM 2085 N N . CYS A 1 270 ? 8.074 -17.736 -29.240 1.00 59.97 270 CYS A N 1
ATOM 2086 C CA . CYS A 1 270 ? 8.873 -17.452 -30.423 1.00 59.97 270 CYS A CA 1
ATOM 2087 C C . CYS A 1 270 ? 10.284 -18.035 -30.280 1.00 59.97 270 CYS A C 1
ATOM 2089 O O . CYS A 1 270 ? 10.714 -18.739 -31.187 1.00 59.97 270 CYS A O 1
ATOM 2091 N N . GLU A 1 271 ? 10.975 -17.833 -29.154 1.00 73.56 271 GLU A N 1
ATOM 2092 C CA . GLU A 1 271 ? 12.298 -18.436 -28.918 1.00 73.56 271 GLU A CA 1
ATOM 2093 C C . GLU A 1 271 ? 12.245 -19.970 -28.872 1.00 73.56 271 GLU A C 1
ATOM 2095 O O . GLU A 1 271 ? 13.057 -20.647 -29.510 1.00 73.56 271 GLU A O 1
ATOM 2100 N N . GLU A 1 272 ? 11.265 -20.538 -28.169 1.00 73.94 272 GLU A N 1
ATOM 2101 C CA . GLU A 1 272 ? 11.139 -21.987 -27.980 1.00 73.94 272 GLU A CA 1
ATOM 2102 C C . GLU A 1 272 ? 10.848 -22.733 -29.295 1.00 73.94 272 GLU A C 1
ATOM 2104 O O . GLU A 1 272 ? 11.297 -23.870 -29.493 1.00 73.94 272 GLU A O 1
ATOM 2109 N N . ASN A 1 273 ? 10.177 -22.085 -30.252 1.00 73.44 273 ASN A N 1
ATOM 2110 C CA . ASN A 1 273 ? 9.911 -22.656 -31.572 1.00 73.44 273 ASN A CA 1
ATOM 2111 C C . ASN A 1 273 ? 11.158 -22.785 -32.460 1.00 73.44 273 ASN A C 1
ATOM 2113 O O . ASN A 1 273 ? 11.167 -23.625 -33.365 1.00 73.44 273 ASN A O 1
ATOM 2117 N N . PHE A 1 274 ? 12.231 -22.034 -32.189 1.00 72.19 274 PHE A N 1
ATOM 2118 C CA . PHE A 1 274 ? 13.481 -22.160 -32.944 1.00 72.19 274 PHE A CA 1
ATOM 2119 C C . PHE A 1 274 ? 14.375 -23.323 -32.491 1.00 72.19 274 PHE A C 1
ATOM 2121 O O . PHE A 1 274 ? 15.382 -23.546 -33.161 1.00 72.19 274 PHE A O 1
ATOM 2128 N N . LYS A 1 275 ? 13.974 -24.093 -31.457 1.00 63.66 275 LYS A N 1
ATOM 2129 C CA . LYS A 1 275 ? 14.453 -25.411 -30.944 1.00 63.66 275 LYS A CA 1
ATOM 2130 C C . LYS A 1 275 ? 15.957 -25.739 -30.998 1.00 63.66 275 LYS A C 1
ATOM 2132 O O . LYS A 1 275 ? 16.515 -26.195 -30.008 1.00 63.66 275 LYS A O 1
ATOM 2137 N N . SER A 1 276 ? 16.596 -25.623 -32.159 1.00 61.03 276 SER A N 1
ATOM 2138 C CA . SER A 1 276 ? 17.987 -25.995 -32.464 1.00 61.03 276 SER A CA 1
ATOM 2139 C C . SER A 1 276 ? 18.827 -24.831 -33.014 1.00 61.03 276 SER A C 1
ATOM 2141 O O . SER A 1 276 ? 19.988 -25.026 -33.369 1.00 61.03 276 SER A O 1
ATOM 2143 N N . SER A 1 277 ? 18.249 -23.636 -33.119 1.00 63.28 277 SER A N 1
ATOM 2144 C CA . SER A 1 277 ? 18.887 -22.422 -33.631 1.00 63.28 277 SER A CA 1
ATOM 2145 C C . SER A 1 277 ? 18.456 -21.209 -32.809 1.00 63.28 277 SER A C 1
ATOM 2147 O O . SER A 1 277 ? 17.405 -21.233 -32.179 1.00 63.28 277 SER A O 1
ATOM 2149 N N . ILE A 1 278 ? 19.277 -20.161 -32.794 1.00 69.94 278 ILE A N 1
ATOM 2150 C CA . ILE A 1 278 ? 18.927 -18.887 -32.156 1.00 69.94 278 ILE A CA 1
ATOM 2151 C C . ILE A 1 278 ? 17.944 -18.166 -33.084 1.00 69.94 278 ILE A C 1
ATOM 2153 O O . ILE A 1 278 ? 18.202 -18.074 -34.289 1.00 69.94 278 ILE A O 1
ATOM 2157 N N . SER A 1 279 ? 16.827 -17.675 -32.545 1.00 75.19 279 SER A N 1
ATOM 2158 C CA . SER A 1 279 ? 15.864 -16.891 -33.318 1.00 75.19 279 SER A CA 1
ATOM 2159 C C . SER A 1 279 ? 16.561 -15.667 -33.938 1.00 75.19 279 SER A C 1
ATOM 2161 O O . SER A 1 279 ? 17.321 -14.965 -33.266 1.00 75.19 279 SER A O 1
ATOM 2163 N N . PRO A 1 280 ? 16.293 -15.323 -35.210 1.00 66.31 280 PRO A N 1
ATOM 2164 C CA . PRO A 1 280 ? 16.800 -14.080 -35.796 1.00 66.31 280 PRO A CA 1
ATOM 2165 C C . PRO A 1 280 ? 16.247 -12.835 -35.081 1.00 66.31 280 PRO A C 1
ATOM 2167 O O . PRO A 1 280 ? 16.752 -11.731 -35.278 1.00 66.31 280 PRO A O 1
ATOM 2170 N N . LEU A 1 281 ? 15.219 -13.016 -34.245 1.00 59.84 281 LEU A N 1
ATOM 2171 C CA . LEU A 1 281 ? 14.594 -11.993 -33.425 1.00 59.84 281 LEU A CA 1
ATOM 2172 C C . LEU A 1 281 ? 14.996 -12.085 -31.949 1.00 59.84 281 LEU A C 1
ATOM 2174 O O . LEU A 1 281 ? 14.457 -11.312 -31.172 1.00 59.84 281 LEU A O 1
ATOM 2178 N N . THR A 1 282 ? 15.948 -12.935 -31.540 1.00 65.31 282 THR A N 1
ATOM 2179 C CA . THR A 1 282 ? 16.287 -13.138 -30.115 1.00 65.31 282 THR A CA 1
ATOM 2180 C C . THR A 1 282 ? 16.556 -11.840 -29.360 1.00 65.31 282 THR A C 1
ATOM 2182 O O . THR A 1 282 ? 16.084 -11.680 -28.238 1.00 65.31 282 THR A O 1
ATOM 2185 N N . GLY A 1 283 ? 17.242 -10.865 -29.965 1.00 50.72 283 GLY A N 1
ATOM 2186 C CA . GLY A 1 283 ? 17.435 -9.551 -29.339 1.00 50.72 283 GLY A CA 1
ATOM 2187 C C . GLY A 1 283 ? 16.123 -8.785 -29.105 1.00 50.72 283 GLY A C 1
ATOM 2188 O O . GLY A 1 283 ? 15.937 -8.187 -28.047 1.00 50.72 283 GLY A O 1
ATOM 2189 N N . LEU A 1 284 ? 15.194 -8.839 -30.063 1.00 42.50 284 LEU A N 1
ATOM 2190 C CA . LEU A 1 284 ? 13.877 -8.208 -29.969 1.00 42.50 284 LEU A CA 1
ATOM 2191 C C . LEU A 1 284 ? 12.947 -8.978 -29.025 1.00 42.50 284 LEU A C 1
ATOM 2193 O O . LEU A 1 284 ? 12.289 -8.359 -28.202 1.00 42.50 284 LEU A O 1
ATOM 2197 N N . ASN A 1 285 ? 12.934 -10.307 -29.089 1.00 49.22 285 ASN A N 1
ATOM 2198 C CA . ASN A 1 285 ? 12.147 -11.167 -28.210 1.00 49.22 285 ASN A CA 1
ATOM 2199 C C . ASN A 1 285 ? 12.613 -11.047 -26.761 1.00 49.22 285 ASN A C 1
ATOM 2201 O O . ASN A 1 285 ? 11.782 -10.935 -25.873 1.00 49.22 285 ASN A O 1
ATOM 2205 N N . THR A 1 286 ? 13.922 -10.949 -26.518 1.00 52.31 286 THR A N 1
ATOM 2206 C CA . THR A 1 286 ? 14.468 -10.671 -25.182 1.00 52.31 286 THR A CA 1
ATOM 2207 C C . THR A 1 286 ? 14.004 -9.301 -24.688 1.00 52.31 286 THR A C 1
ATOM 2209 O O . THR A 1 286 ? 13.496 -9.190 -23.578 1.00 52.31 286 THR A O 1
ATOM 2212 N N . ALA A 1 287 ? 14.089 -8.262 -25.526 1.00 42.50 287 ALA A N 1
ATOM 2213 C CA . ALA A 1 287 ? 13.614 -6.928 -25.168 1.00 42.50 287 ALA A CA 1
ATOM 2214 C C . ALA A 1 287 ? 12.096 -6.888 -24.914 1.00 42.50 287 ALA A C 1
ATOM 2216 O O . ALA A 1 287 ? 11.662 -6.254 -23.959 1.00 42.50 287 ALA A O 1
ATOM 2217 N N . VAL A 1 288 ? 11.287 -7.582 -25.720 1.00 46.72 288 VAL A N 1
ATOM 2218 C CA . VAL A 1 288 ? 9.827 -7.685 -25.553 1.00 46.72 288 VAL A CA 1
ATOM 2219 C C . VAL A 1 288 ? 9.482 -8.487 -24.303 1.00 46.72 288 VAL A C 1
ATOM 2221 O O . VAL A 1 288 ? 8.652 -8.035 -23.522 1.00 46.72 288 VAL A O 1
ATOM 2224 N N . HIS A 1 289 ? 10.148 -9.608 -24.051 1.00 55.66 289 HIS A N 1
ATOM 2225 C CA . HIS A 1 289 ? 9.987 -10.415 -22.844 1.00 55.66 289 HIS A CA 1
ATOM 2226 C C . HIS A 1 289 ? 10.321 -9.604 -21.581 1.00 55.66 289 HIS A C 1
ATOM 2228 O O . HIS A 1 289 ? 9.554 -9.572 -20.617 1.00 55.66 289 HIS A O 1
ATOM 2234 N N . GLU A 1 290 ? 11.442 -8.878 -21.600 1.00 49.19 290 GLU A N 1
ATOM 2235 C CA . GLU A 1 290 ? 11.897 -8.031 -20.497 1.00 49.19 290 GLU A CA 1
ATOM 2236 C C . GLU A 1 290 ? 10.989 -6.820 -20.271 1.00 49.19 290 GLU A C 1
ATOM 2238 O O . GLU A 1 290 ? 10.565 -6.577 -19.141 1.00 49.19 290 GLU A O 1
ATOM 2243 N N . LEU A 1 291 ? 10.648 -6.077 -21.328 1.00 42.69 291 LEU A N 1
ATOM 2244 C CA . LEU A 1 291 ? 9.748 -4.923 -21.253 1.00 42.69 291 LEU A CA 1
ATOM 2245 C C . LEU A 1 291 ? 8.335 -5.337 -20.859 1.00 42.69 291 LEU A C 1
ATOM 2247 O O . LEU A 1 291 ? 7.674 -4.585 -20.154 1.00 42.69 291 LEU A O 1
ATOM 2251 N N . SER A 1 292 ? 7.893 -6.533 -21.242 1.00 48.75 292 SER A N 1
ATOM 2252 C CA . SER A 1 292 ? 6.590 -7.058 -20.840 1.00 48.75 292 SER A CA 1
ATOM 2253 C C . SER A 1 292 ? 6.597 -7.545 -19.397 1.00 48.75 292 SER A C 1
ATOM 2255 O O . SER A 1 292 ? 5.649 -7.287 -18.666 1.00 48.75 292 SER A O 1
ATOM 2257 N N . GLY A 1 293 ? 7.684 -8.163 -18.925 1.00 47.19 293 GLY A N 1
ATOM 2258 C CA . GLY A 1 293 ? 7.847 -8.526 -17.514 1.00 47.19 293 GLY A CA 1
ATOM 2259 C C . GLY A 1 293 ? 7.932 -7.303 -16.593 1.00 47.19 293 GLY A C 1
ATOM 2260 O O . GLY A 1 293 ? 7.303 -7.272 -15.533 1.00 47.19 293 GLY A O 1
ATOM 2261 N N . VAL A 1 294 ? 8.662 -6.270 -17.016 1.00 42.22 294 VAL A N 1
ATOM 2262 C CA . VAL A 1 294 ? 8.811 -5.001 -16.288 1.00 42.22 294 VAL A CA 1
ATOM 2263 C C . VAL A 1 294 ? 7.544 -4.148 -16.400 1.00 42.22 294 VAL A C 1
ATOM 2265 O O . VAL A 1 294 ? 7.059 -3.642 -15.393 1.00 42.22 294 VAL A O 1
ATOM 2268 N N . GLY A 1 295 ? 6.944 -4.065 -17.587 1.00 45.03 295 GLY A N 1
ATOM 2269 C CA . GLY A 1 295 ? 5.655 -3.423 -17.840 1.00 45.03 295 GLY A CA 1
ATOM 2270 C C . GLY A 1 295 ? 4.542 -4.061 -17.018 1.00 45.03 295 GLY A C 1
ATOM 2271 O O . GLY A 1 295 ? 3.795 -3.352 -16.360 1.00 45.03 295 GLY A O 1
ATOM 2272 N N . ARG A 1 296 ? 4.508 -5.392 -16.918 1.00 52.75 296 ARG A N 1
ATOM 2273 C CA . ARG A 1 296 ? 3.632 -6.141 -16.009 1.00 52.75 296 ARG A CA 1
ATOM 2274 C C . ARG A 1 296 ? 3.892 -5.781 -14.542 1.00 52.75 296 ARG A C 1
ATOM 2276 O O . ARG A 1 296 ? 2.951 -5.458 -13.828 1.00 52.75 296 ARG A O 1
ATOM 2283 N N . ALA A 1 297 ? 5.150 -5.779 -14.092 1.00 40.97 297 ALA A N 1
ATOM 2284 C CA . ALA A 1 297 ? 5.529 -5.389 -12.726 1.00 40.97 297 ALA A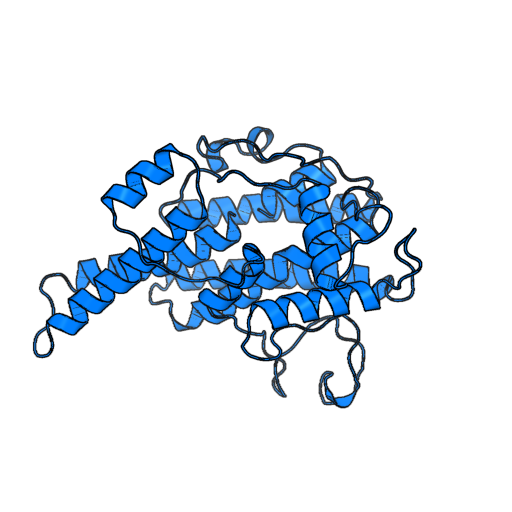 CA 1
ATOM 2285 C C . ALA A 1 297 ? 5.135 -3.940 -12.369 1.00 40.97 297 ALA A C 1
ATOM 2287 O O . ALA A 1 297 ? 4.840 -3.640 -11.215 1.00 40.97 297 ALA A O 1
ATOM 2288 N N . ILE A 1 298 ? 5.105 -3.049 -13.357 1.00 43.03 298 ILE A N 1
ATOM 2289 C CA . ILE A 1 298 ? 4.828 -1.620 -13.183 1.00 43.03 298 ILE A CA 1
ATOM 2290 C C . ILE A 1 298 ? 3.344 -1.294 -13.343 1.00 43.03 298 ILE A C 1
ATOM 2292 O O . ILE A 1 298 ? 2.819 -0.489 -12.573 1.00 43.03 298 ILE A O 1
ATOM 2296 N N . ILE A 1 299 ? 2.641 -1.983 -14.247 1.00 47.88 299 ILE A N 1
ATOM 2297 C CA . ILE A 1 299 ? 1.177 -1.952 -14.346 1.00 47.88 299 ILE A CA 1
ATOM 2298 C C . ILE A 1 299 ? 0.541 -2.262 -12.983 1.00 47.88 299 ILE A C 1
ATOM 2300 O O . ILE A 1 299 ? -0.430 -1.621 -12.598 1.00 47.88 299 ILE A O 1
ATOM 2304 N N . ARG A 1 300 ? 1.173 -3.135 -12.194 1.00 46.53 300 ARG A N 1
ATOM 2305 C CA . ARG A 1 300 ? 0.739 -3.535 -10.844 1.00 46.53 300 ARG A CA 1
ATOM 2306 C C . ARG A 1 300 ? 0.926 -2.524 -9.725 1.00 46.53 300 ARG A C 1
ATOM 2308 O O . ARG A 1 300 ? 0.243 -2.661 -8.724 1.00 46.53 300 ARG A O 1
ATOM 2315 N N . ASN A 1 301 ? 1.858 -1.582 -9.855 1.00 39.81 301 ASN A N 1
ATOM 2316 C CA . ASN A 1 301 ? 2.064 -0.528 -8.850 1.00 39.81 301 ASN A CA 1
ATOM 2317 C C . ASN A 1 301 ? 1.243 0.733 -9.186 1.00 39.81 301 ASN A C 1
ATOM 2319 O O . ASN A 1 301 ? 0.907 1.555 -8.328 1.00 39.81 301 ASN A O 1
ATOM 2323 N N . LEU A 1 302 ? 0.905 0.906 -10.468 1.00 36.72 302 LEU A N 1
ATOM 2324 C CA . LEU A 1 302 ? 0.177 2.069 -10.969 1.00 36.72 302 LEU A CA 1
ATOM 2325 C C . LEU A 1 302 ? -1.350 1.895 -10.924 1.00 36.72 302 LEU A C 1
ATOM 2327 O O . LEU A 1 302 ? -2.037 2.903 -10.739 1.00 36.72 302 LEU A O 1
ATOM 2331 N N . LEU A 1 303 ? -1.856 0.660 -11.002 1.00 37.28 303 LEU A N 1
ATOM 2332 C CA . LEU A 1 303 ? -3.249 0.271 -10.720 1.00 37.28 303 LEU A CA 1
ATOM 2333 C C . LEU A 1 303 ? -3.539 0.083 -9.236 1.00 37.28 303 LEU A C 1
ATOM 2335 O O . LEU A 1 303 ? -4.738 0.115 -8.889 1.00 37.28 303 LEU A O 1
#

Foldseek 3Di:
DLLAQLCCQQPVGGCVPVPVVLLVPEDDEPQGHHAAEDPVLSVLSNVSNVVVVVLSVLLVVLAPDDHQFHHHPRLVVLLVLLCLLVVHGDVPRQGCRHYSLSVLLSVLLALLLLLLALVQLLVVADDPSLNVSSVVVNVVSLVSLLVSLVVLLVQQQPADPPRRHGSQSSQQSSQVLLQVLLVPDRQGGTQFDQLCLDAVSHDGGPSDQAPDNVRHHHHGDLNSSVSSVVVDPDDDDQDDDVVLVVVSVVRDLVSVLSHLVNLLVVLVVQQVVVVPDGRPCVVVSVVSNNSSSSSSSVSSNSD

pLDDT: mean 78.69, std 20.45, range [30.38, 98.81]

Secondary structure (DSSP, 8-state):
-HHHHHHHHHHS--HHHH-HHHHTTPPPPBS-------HHHHHHHHHHHHHHHHHHHHHHHHS---PPP--B--HHHHHHHHHHHHTS--SSPP-TTSSHHHHHHHHHHSHHHHHHHHHHHGGG---HHHHHHHHHHHHHHHHHHHHHHHHHHHTTTSEETTTTEEHHHHHHHHHHHHHHHH-SS-----SB--TTTSGGGT--B-SS-EETTTTEEP---HHHHHHHHT----------HHHHHHHHTTT-HHHHHHHHHHHHHHHHHHHHHTTTS--TTHHHHHHHHHHHHHHHHHHHHH-